Protein AF-A0A8H3DEC7-F1 (afdb_monomer_lite)

Secondary structure (DSSP, 8-state):
-PPP-TT--HHHHHHHHHHHHHHHHSSSTTHHHHHHHHHHHHHHHHHHHH---SPPPPP--TTSSSTT-GGG---TTT--------GGGTSB--SSS---EE-SSSSEE-B----SS--TT-TTS-SGGGSSHHHHHHHHT--SHHHHHHHHSSSSSHHHHHHHHH-TTTTTPPPTT-TTSSSS-STT-TTS---

pLDDT: mean 91.12, std 8.13, range [53.09, 98.12]

InterPro domains:
  IPR002227 Tyrosinase copper-binding domain [PF00264] (10-172)
  IPR008922 Di-copper centre-containing domain superfamily [G3DSA:1.10.1280.10] (2-182)
  IPR008922 Di-copper centre-containing domain superfamily [SSF48056] (9-174)
  IPR050316 Tyrosinase and Hemocyanin [PTHR11474] (8-173)

Radius of gyration: 16.86 Å; chains: 1; bounding box: 40×38×45 Å

Sequence (195 aa):
IAPLNESSTYYDDLVYTHMNLNPLIHWTGLFLPWHRTYLHEWTNIIRKECGYTGVVPSWEKDSSDFLGSSIWDTDPEYGLGGFSEDASDDYTVHTGALDIDVAYPVPHKLRRRYTPFPFRGNPNRSAVSTFTPAEVQVLLNKTDYVSFQGYFEARVSMHSAIHLMMGGDMGTICPAGTSGTANCPAELSATFSAN

Structure (mmCIF, N/CA/C/O backbone):
data_AF-A0A8H3DEC7-F1
#
_entry.id   AF-A0A8H3DEC7-F1
#
loop_
_atom_site.group_PDB
_atom_site.id
_atom_site.type_symbol
_atom_site.label_atom_id
_atom_site.label_alt_id
_atom_site.label_comp_id
_atom_site.label_asym_id
_atom_site.label_entity_id
_atom_site.label_seq_id
_atom_site.pdbx_PDB_ins_code
_atom_site.Cartn_x
_atom_site.Cartn_y
_atom_site.Cartn_z
_atom_site.occupancy
_atom_site.B_iso_or_equiv
_atom_site.auth_seq_id
_atom_site.auth_comp_id
_atom_site.auth_asym_id
_atom_site.auth_atom_id
_atom_site.pdbx_PDB_model_num
ATOM 1 N N . ILE A 1 1 ? 10.789 0.248 16.119 1.00 70.81 1 ILE A N 1
ATOM 2 C CA . ILE A 1 1 ? 9.397 -0.127 15.786 1.00 70.81 1 ILE A CA 1
ATOM 3 C C . ILE A 1 1 ? 8.526 0.150 17.005 1.00 70.81 1 ILE A C 1
ATOM 5 O O . ILE A 1 1 ? 9.054 0.072 18.112 1.00 70.81 1 ILE A O 1
ATOM 9 N N . ALA A 1 2 ? 7.259 0.529 16.813 1.00 75.75 2 ALA A N 1
ATOM 10 C CA . ALA A 1 2 ? 6.302 0.674 17.912 1.00 75.75 2 ALA A CA 1
ATOM 11 C C . ALA A 1 2 ? 6.229 -0.630 18.748 1.00 75.75 2 ALA A C 1
ATOM 13 O O . ALA A 1 2 ? 6.500 -1.704 18.207 1.00 75.75 2 ALA A O 1
ATOM 14 N N . PRO A 1 3 ? 5.934 -0.575 20.058 1.00 80.50 3 PRO A N 1
ATOM 15 C CA . PRO A 1 3 ? 5.786 -1.777 20.880 1.00 80.50 3 PRO A CA 1
ATOM 16 C C . PRO A 1 3 ? 4.543 -2.587 20.486 1.00 80.50 3 PRO A C 1
ATOM 18 O O . PRO A 1 3 ? 3.610 -2.046 19.895 1.00 80.50 3 PRO A O 1
ATOM 21 N N . LEU A 1 4 ? 4.516 -3.880 20.829 1.00 81.38 4 LEU A N 1
ATOM 22 C CA . LEU A 1 4 ? 3.325 -4.713 20.643 1.00 81.38 4 LEU A CA 1
ATOM 23 C C . LEU A 1 4 ? 2.120 -4.087 21.378 1.00 81.38 4 LEU A C 1
ATOM 25 O O . LEU A 1 4 ? 2.277 -3.617 22.506 1.00 81.38 4 LEU A O 1
ATOM 29 N N . ASN A 1 5 ? 0.946 -4.062 20.749 1.00 80.94 5 ASN A N 1
ATOM 30 C CA . ASN A 1 5 ? -0.280 -3.505 21.314 1.00 80.94 5 ASN A CA 1
ATOM 31 C C . ASN A 1 5 ? -1.242 -4.654 21.635 1.00 80.94 5 ASN A C 1
ATOM 33 O O . ASN A 1 5 ? -1.704 -5.328 20.730 1.00 80.94 5 ASN A O 1
ATOM 37 N N . GLU A 1 6 ? -1.556 -4.880 22.911 1.00 80.44 6 GLU A N 1
ATOM 38 C CA . GLU A 1 6 ? -2.406 -6.008 23.336 1.00 80.44 6 GLU A CA 1
ATOM 39 C C . GLU A 1 6 ? -3.865 -5.902 22.862 1.00 80.44 6 GLU A C 1
ATOM 41 O O . GLU A 1 6 ? -4.590 -6.894 22.874 1.00 80.44 6 GLU A O 1
ATOM 46 N N . SER A 1 7 ? -4.291 -4.716 22.423 1.00 83.62 7 SER A N 1
ATOM 47 C CA . SER A 1 7 ? -5.614 -4.482 21.839 1.00 83.62 7 SER A CA 1
ATOM 48 C C . SER A 1 7 ? -5.625 -4.609 20.309 1.00 83.62 7 SER A C 1
ATOM 50 O O . SER A 1 7 ? -6.612 -4.223 19.684 1.00 83.62 7 SER A O 1
ATOM 52 N N . SER A 1 8 ? -4.530 -5.069 19.692 1.00 89.25 8 SER A N 1
ATOM 53 C CA . SER A 1 8 ? -4.411 -5.194 18.239 1.00 89.25 8 SER A CA 1
ATOM 54 C C . SER A 1 8 ? -5.211 -6.374 17.684 1.00 89.25 8 SER A C 1
ATOM 56 O O . SER A 1 8 ? -5.550 -7.329 18.384 1.00 89.25 8 SER A O 1
ATOM 58 N N . THR A 1 9 ? -5.527 -6.304 16.396 1.00 89.75 9 THR A N 1
ATOM 59 C CA . THR A 1 9 ? -6.235 -7.359 15.664 1.00 89.75 9 THR A CA 1
ATOM 60 C C . THR A 1 9 ? -5.259 -8.299 14.947 1.00 89.75 9 THR A C 1
ATOM 62 O O . THR A 1 9 ? -4.082 -7.984 14.776 1.00 89.75 9 THR A O 1
ATOM 65 N N . TYR A 1 10 ? -5.750 -9.427 14.418 1.00 87.75 10 TYR A N 1
ATOM 66 C CA . TYR A 1 10 ? -4.949 -10.274 13.518 1.00 87.75 10 TYR A CA 1
ATOM 67 C C . TYR A 1 10 ? -4.455 -9.529 12.268 1.00 87.75 10 TYR A C 1
ATOM 69 O O . TYR A 1 10 ? -3.414 -9.876 11.712 1.00 87.75 10 TYR A O 1
ATOM 77 N N . TYR A 1 11 ? -5.190 -8.511 11.811 1.00 89.06 11 TYR A N 1
ATOM 78 C CA . TYR A 1 11 ? -4.734 -7.657 10.717 1.00 89.06 11 TYR A CA 1
ATOM 79 C C . TYR A 1 11 ? -3.501 -6.846 11.136 1.00 89.06 11 TYR A C 1
ATOM 81 O O . TYR A 1 11 ? -2.519 -6.776 10.398 1.00 89.06 11 TYR A O 1
ATOM 89 N N . ASP A 1 12 ? -3.511 -6.304 12.352 1.00 91.38 12 ASP A N 1
ATOM 90 C CA . ASP A 1 12 ? -2.394 -5.533 12.891 1.00 91.38 12 ASP A CA 1
ATOM 91 C C . ASP A 1 12 ? -1.137 -6.381 13.125 1.00 91.38 12 ASP A C 1
ATOM 93 O O . ASP A 1 12 ? -0.035 -5.869 12.953 1.00 91.38 12 ASP A O 1
ATOM 97 N N . ASP A 1 13 ? -1.265 -7.673 13.447 1.00 91.19 13 ASP A N 1
ATOM 98 C CA . ASP A 1 13 ? -0.114 -8.588 13.552 1.00 91.19 13 ASP A CA 1
ATOM 99 C C . ASP A 1 13 ? 0.633 -8.723 12.216 1.00 91.19 13 ASP A C 1
ATOM 101 O O . ASP A 1 13 ? 1.870 -8.780 12.163 1.00 91.19 13 ASP A O 1
ATOM 105 N N . LEU A 1 14 ? -0.116 -8.749 11.110 1.00 91.31 14 LEU A N 1
ATOM 106 C CA . LEU A 1 14 ? 0.448 -8.797 9.765 1.00 91.31 14 LEU A CA 1
ATOM 107 C C . LEU A 1 14 ? 1.146 -7.476 9.424 1.00 91.31 14 LEU A C 1
ATOM 109 O O . LEU A 1 14 ? 2.301 -7.492 8.986 1.00 91.31 14 LEU A O 1
ATOM 113 N N . VAL A 1 15 ? 0.500 -6.342 9.721 1.00 90.69 15 VAL A N 1
ATOM 114 C CA . VAL A 1 15 ? 1.097 -5.003 9.581 1.00 90.69 15 VAL A CA 1
ATOM 115 C C . VAL A 1 15 ? 2.389 -4.905 10.392 1.00 90.69 15 VAL A C 1
ATOM 117 O O . VAL A 1 15 ? 3.431 -4.538 9.852 1.00 90.69 15 VAL A O 1
ATOM 120 N N . TYR A 1 16 ? 2.366 -5.309 11.662 1.00 89.94 16 TYR A N 1
ATOM 121 C CA . TYR A 1 16 ? 3.530 -5.301 12.544 1.00 89.94 16 TYR A CA 1
ATOM 122 C C . TYR A 1 16 ? 4.678 -6.144 11.993 1.00 89.94 16 TYR A C 1
ATOM 124 O O . TYR A 1 16 ? 5.834 -5.715 11.985 1.00 89.94 16 TYR A O 1
ATOM 132 N N . THR A 1 17 ? 4.367 -7.343 11.500 1.00 91.69 17 THR A N 1
ATOM 133 C CA . THR A 1 17 ? 5.364 -8.241 10.913 1.00 91.69 17 THR A CA 1
ATOM 134 C C . THR A 1 17 ? 6.026 -7.602 9.694 1.00 91.69 17 THR A C 1
ATOM 136 O O . THR A 1 17 ? 7.255 -7.609 9.588 1.00 91.69 17 THR A O 1
ATOM 139 N N . HIS A 1 18 ? 5.230 -6.997 8.809 1.00 92.62 18 HIS A N 1
ATOM 140 C CA . HIS A 1 18 ? 5.722 -6.274 7.640 1.00 92.62 18 HIS A CA 1
ATOM 141 C C . HIS A 1 18 ? 6.613 -5.085 8.032 1.00 92.62 18 HIS A C 1
ATOM 143 O O . HIS A 1 18 ? 7.717 -4.936 7.510 1.00 92.62 18 HIS A O 1
ATOM 149 N N . MET A 1 19 ? 6.183 -4.280 9.009 1.00 88.38 19 MET A N 1
ATOM 150 C CA . MET A 1 19 ? 6.962 -3.166 9.561 1.00 88.38 19 MET A CA 1
ATOM 151 C C . MET A 1 19 ? 8.309 -3.616 10.126 1.00 88.38 19 MET A C 1
ATOM 153 O O . MET A 1 19 ? 9.344 -3.012 9.850 1.00 88.38 19 MET A O 1
ATOM 157 N N . ASN A 1 20 ? 8.303 -4.672 10.943 1.00 88.50 20 ASN A N 1
ATOM 158 C CA . ASN A 1 20 ? 9.490 -5.140 11.652 1.00 88.50 20 ASN A CA 1
ATOM 159 C C . ASN A 1 20 ? 10.532 -5.723 10.697 1.00 88.50 20 ASN A C 1
ATOM 161 O O . ASN A 1 20 ? 11.735 -5.554 10.894 1.00 88.50 20 ASN A O 1
ATOM 165 N N . LEU A 1 21 ? 10.062 -6.416 9.661 1.00 92.00 21 LEU A N 1
ATOM 166 C CA . LEU A 1 21 ? 10.913 -7.085 8.689 1.00 92.00 21 LEU A CA 1
ATOM 167 C C . LEU A 1 21 ? 11.238 -6.216 7.475 1.00 92.00 21 LEU A C 1
ATOM 169 O O . LEU A 1 21 ? 12.025 -6.664 6.647 1.00 92.00 21 LEU A O 1
ATOM 173 N N . ASN A 1 22 ? 10.707 -4.991 7.378 1.00 90.12 22 ASN A N 1
ATOM 174 C CA . ASN A 1 22 ? 10.888 -4.098 6.231 1.00 90.12 22 ASN A CA 1
ATOM 175 C C . ASN A 1 22 ? 12.349 -4.045 5.700 1.00 90.12 22 ASN A C 1
ATOM 177 O O . ASN A 1 22 ? 12.521 -4.321 4.512 1.00 90.12 22 ASN A O 1
ATOM 181 N N . PRO A 1 23 ? 13.405 -3.875 6.534 1.00 90.00 23 PRO A N 1
ATOM 182 C CA . PRO A 1 23 ? 14.800 -3.844 6.062 1.00 90.00 23 PRO A CA 1
ATOM 183 C C . PRO A 1 23 ? 15.336 -5.172 5.502 1.00 90.00 23 PRO A C 1
ATOM 185 O O . PRO A 1 23 ? 16.405 -5.208 4.898 1.00 90.00 23 PRO A O 1
ATOM 188 N N . LEU A 1 24 ? 14.650 -6.283 5.774 1.00 93.94 24 LEU A N 1
ATOM 189 C CA . LEU A 1 24 ? 15.012 -7.625 5.319 1.00 93.94 24 LEU A CA 1
ATOM 190 C C . LEU A 1 24 ? 14.211 -8.051 4.087 1.00 93.94 24 LEU A C 1
ATOM 192 O O . LEU A 1 24 ? 14.663 -8.922 3.343 1.00 93.94 24 LEU A O 1
ATOM 196 N N . ILE A 1 25 ? 13.033 -7.463 3.883 1.00 94.56 25 ILE A N 1
ATOM 197 C CA . ILE A 1 25 ? 12.069 -7.874 2.855 1.00 94.56 25 ILE A CA 1
ATOM 198 C C . ILE A 1 25 ? 11.980 -6.874 1.702 1.00 94.56 25 ILE A C 1
ATOM 200 O O . ILE A 1 25 ? 11.447 -7.258 0.672 1.00 94.56 25 ILE A O 1
ATOM 204 N N . HIS A 1 26 ? 12.515 -5.654 1.839 1.00 93.94 26 HIS A N 1
ATOM 205 C CA . HIS A 1 26 ? 12.609 -4.684 0.744 1.00 93.94 26 HIS A CA 1
ATOM 206 C C . HIS A 1 26 ? 14.047 -4.458 0.287 1.00 93.94 26 HIS A C 1
ATOM 208 O O . HIS A 1 26 ? 14.983 -4.475 1.086 1.00 93.94 26 HIS A O 1
ATOM 214 N N . TRP A 1 27 ? 14.230 -4.270 -1.020 1.00 92.44 27 TRP A N 1
ATOM 215 C CA . TRP A 1 27 ? 15.525 -4.165 -1.701 1.00 92.44 27 TRP A CA 1
ATOM 216 C C . TRP A 1 27 ? 16.468 -5.343 -1.446 1.00 92.44 27 TRP A C 1
ATOM 218 O O . TRP A 1 27 ? 17.691 -5.227 -1.554 1.00 92.44 27 TRP A O 1
ATOM 228 N N . THR A 1 28 ? 15.905 -6.509 -1.145 1.00 94.75 28 THR A N 1
ATOM 229 C CA . THR A 1 28 ? 16.654 -7.748 -0.949 1.00 94.75 28 THR A CA 1
ATOM 230 C C . THR A 1 28 ? 16.152 -8.827 -1.898 1.00 94.75 28 THR A C 1
ATOM 232 O O . THR A 1 28 ? 15.066 -8.741 -2.471 1.00 94.75 28 THR A O 1
ATOM 235 N N . GLY A 1 29 ? 16.913 -9.919 -2.006 1.00 95.94 29 GLY A N 1
ATOM 236 C CA . GLY A 1 29 ? 16.465 -11.097 -2.744 1.00 95.94 29 GLY A CA 1
ATOM 237 C C . GLY A 1 29 ? 15.186 -11.739 -2.184 1.00 95.94 29 GLY A C 1
ATOM 238 O O . GLY A 1 29 ? 14.609 -12.587 -2.860 1.00 95.94 29 GLY A O 1
ATOM 239 N N . LEU A 1 30 ? 14.727 -11.342 -0.989 1.00 96.44 30 LEU A N 1
ATOM 240 C CA . LEU A 1 30 ? 13.514 -11.861 -0.360 1.00 96.44 30 LEU A CA 1
ATOM 241 C C . LEU A 1 30 ? 12.238 -11.133 -0.782 1.00 96.44 30 LEU A C 1
ATOM 243 O O . LEU A 1 30 ? 11.171 -11.675 -0.525 1.00 96.44 30 LEU A O 1
ATOM 247 N N . PHE A 1 31 ? 12.316 -9.982 -1.453 1.00 96.19 31 PHE A N 1
ATOM 248 C CA . PHE A 1 31 ? 11.147 -9.158 -1.767 1.00 96.19 31 PHE A CA 1
ATOM 249 C C . PHE A 1 31 ? 9.980 -9.939 -2.382 1.00 96.19 31 PHE A C 1
ATOM 251 O O . PHE A 1 31 ? 8.927 -10.091 -1.762 1.00 96.19 31 PHE A O 1
ATOM 258 N N . LEU A 1 32 ? 10.171 -10.517 -3.566 1.00 96.69 32 LEU A N 1
ATOM 259 C CA . LEU A 1 32 ? 9.119 -11.273 -4.246 1.00 96.69 32 LEU A CA 1
ATOM 260 C C . LEU A 1 32 ? 8.654 -12.531 -3.483 1.00 96.69 32 LEU A C 1
ATOM 262 O O . LEU A 1 32 ? 7.441 -12.709 -3.329 1.00 96.69 32 LEU A O 1
ATOM 266 N N . PRO A 1 33 ? 9.544 -13.431 -3.011 1.00 97.38 33 PRO A N 1
ATOM 267 C CA . PRO A 1 33 ? 9.098 -14.639 -2.320 1.00 97.38 33 PRO A CA 1
ATOM 268 C C . PRO A 1 33 ? 8.464 -14.353 -0.954 1.00 97.38 33 PRO A C 1
ATOM 270 O O . PRO A 1 33 ? 7.488 -15.014 -0.605 1.00 97.38 33 PRO A O 1
ATOM 273 N N . TRP A 1 34 ? 8.958 -13.369 -0.197 1.00 97.31 34 TRP A N 1
ATOM 274 C CA . TRP A 1 34 ? 8.392 -13.018 1.104 1.00 97.31 34 TRP A CA 1
ATOM 275 C C . TRP A 1 34 ? 6.978 -12.453 0.950 1.00 97.31 34 TRP A C 1
ATOM 277 O O . TRP A 1 34 ? 6.069 -12.949 1.609 1.00 97.31 34 TRP A O 1
ATOM 287 N N . HIS A 1 35 ? 6.750 -11.519 0.016 1.00 96.06 35 HIS A N 1
ATOM 288 C CA . HIS A 1 35 ? 5.413 -10.955 -0.219 1.00 96.06 35 HIS A CA 1
ATOM 289 C C . HIS A 1 35 ? 4.419 -12.003 -0.739 1.00 96.06 35 HIS A C 1
ATOM 291 O O . HIS A 1 35 ? 3.242 -11.979 -0.377 1.00 96.06 35 HIS A O 1
ATOM 297 N N . ARG A 1 36 ? 4.883 -12.979 -1.535 1.00 96.25 36 ARG A N 1
ATOM 298 C CA . ARG A 1 36 ? 4.054 -14.125 -1.942 1.00 96.25 36 ARG A CA 1
ATOM 299 C C . ARG A 1 36 ? 3.613 -14.960 -0.739 1.00 96.25 36 ARG A C 1
ATOM 301 O O . ARG A 1 36 ? 2.438 -15.311 -0.656 1.00 96.25 36 ARG A O 1
ATOM 308 N N . THR A 1 37 ? 4.530 -15.277 0.173 1.00 96.56 37 THR A N 1
ATOM 309 C CA . THR A 1 37 ? 4.204 -16.014 1.402 1.00 96.56 37 THR A CA 1
ATOM 310 C C . THR A 1 37 ? 3.304 -15.188 2.317 1.00 96.56 37 THR A C 1
ATOM 312 O O . THR A 1 37 ? 2.333 -15.716 2.837 1.00 96.56 37 THR A O 1
ATOM 315 N N . TYR A 1 38 ? 3.554 -13.887 2.452 1.00 95.31 38 TYR A N 1
ATOM 316 C CA . TYR A 1 38 ? 2.733 -12.979 3.251 1.00 95.31 38 TYR A CA 1
ATOM 317 C C . TYR A 1 38 ? 1.265 -12.973 2.797 1.00 95.31 38 TYR A C 1
ATOM 319 O O . TYR A 1 38 ? 0.365 -13.180 3.608 1.00 95.31 38 TYR A O 1
ATOM 327 N N . LEU A 1 39 ? 1.013 -12.842 1.488 1.00 94.12 39 LEU A N 1
ATOM 328 C CA . LEU A 1 39 ? -0.342 -12.938 0.933 1.00 94.12 39 LEU A CA 1
ATOM 329 C C . LEU A 1 39 ? -0.943 -14.340 1.098 1.00 94.12 39 LEU A C 1
ATOM 331 O O . LEU A 1 39 ? -2.143 -14.468 1.353 1.00 94.12 39 LEU A O 1
ATOM 335 N N . HIS A 1 40 ? -0.132 -15.394 0.970 1.00 94.62 40 HIS A N 1
ATOM 336 C CA . HIS A 1 40 ? -0.585 -16.765 1.200 1.00 94.62 40 HIS A CA 1
ATOM 337 C C . HIS A 1 40 ? -1.063 -16.968 2.644 1.00 94.62 40 HIS A C 1
ATOM 339 O O . HIS A 1 40 ? -2.161 -17.481 2.852 1.00 94.62 40 HIS A O 1
ATOM 345 N N . GLU A 1 41 ? -0.293 -16.503 3.629 1.00 94.56 41 GLU A N 1
ATOM 346 C CA . GLU A 1 41 ? -0.661 -16.617 5.040 1.00 94.56 41 GLU A CA 1
ATOM 347 C C . GLU A 1 41 ? -1.851 -15.730 5.401 1.00 94.56 41 GLU A C 1
ATOM 349 O O . GLU A 1 41 ? -2.769 -16.208 6.063 1.00 94.56 41 GLU A O 1
ATOM 354 N N . TRP A 1 42 ? -1.923 -14.495 4.890 1.00 93.94 42 TRP A N 1
ATOM 355 C CA . TRP A 1 42 ? -3.127 -13.667 5.035 1.00 93.94 42 TRP A CA 1
ATOM 356 C C . TRP A 1 42 ? -4.372 -14.394 4.507 1.00 93.94 42 TRP A C 1
ATOM 358 O O . TRP A 1 42 ? -5.396 -14.452 5.187 1.00 93.94 42 TRP A O 1
ATOM 368 N N . THR A 1 43 ? -4.264 -15.041 3.339 1.00 94.12 43 THR A N 1
ATOM 369 C CA . THR A 1 43 ? -5.354 -15.845 2.765 1.00 94.12 43 THR A CA 1
ATOM 370 C C . THR A 1 43 ? -5.747 -17.006 3.678 1.00 94.12 43 THR A C 1
ATOM 372 O O . THR A 1 43 ? -6.931 -17.282 3.866 1.00 94.12 43 THR A O 1
ATOM 375 N N . ASN A 1 44 ? -4.765 -17.716 4.237 1.00 93.88 44 ASN A N 1
ATOM 376 C CA . ASN A 1 44 ? -5.012 -18.831 5.148 1.00 93.88 44 ASN A CA 1
ATOM 377 C C . ASN A 1 44 ? -5.695 -18.359 6.438 1.00 93.88 44 ASN A C 1
ATOM 379 O O . ASN A 1 44 ? -6.619 -19.024 6.906 1.00 93.88 44 ASN A O 1
ATOM 383 N N . ILE A 1 45 ? -5.300 -17.198 6.970 1.00 93.44 45 ILE A N 1
ATOM 384 C CA . ILE A 1 45 ? -5.907 -16.582 8.156 1.00 93.44 45 ILE A CA 1
ATOM 385 C C . ILE A 1 45 ? -7.377 -16.258 7.892 1.00 93.44 45 ILE A C 1
ATOM 387 O O . ILE A 1 45 ? -8.234 -16.753 8.615 1.00 93.44 45 ILE A O 1
ATOM 391 N N . ILE A 1 46 ? -7.711 -15.520 6.828 1.00 93.44 46 ILE A N 1
ATOM 392 C CA . ILE A 1 46 ? -9.117 -15.156 6.557 1.00 93.44 46 ILE A CA 1
ATOM 393 C C . ILE A 1 46 ? -9.988 -16.379 6.219 1.00 93.44 46 ILE A C 1
ATOM 395 O O . ILE A 1 46 ? -11.185 -16.394 6.505 1.00 93.44 46 ILE A O 1
ATOM 399 N N . ARG A 1 47 ? -9.402 -17.443 5.655 1.00 95.19 47 ARG A N 1
ATOM 400 C CA . ARG A 1 47 ? -10.089 -18.730 5.453 1.00 95.19 47 ARG A CA 1
ATOM 401 C C . ARG A 1 47 ? -10.403 -19.411 6.779 1.00 95.19 47 ARG A C 1
ATOM 403 O O . ARG A 1 47 ? -11.522 -19.871 6.981 1.00 95.19 47 ARG A O 1
ATOM 410 N N . LYS A 1 48 ? -9.411 -19.488 7.665 1.00 94.94 48 LYS A N 1
ATOM 411 C CA . LYS A 1 48 ? -9.500 -20.218 8.931 1.00 94.94 48 LYS A CA 1
ATOM 412 C C . LYS A 1 48 ? -10.327 -19.474 9.979 1.00 94.94 48 LYS A C 1
ATOM 414 O O . LYS A 1 48 ? -11.181 -20.087 10.607 1.00 94.94 48 LYS A O 1
ATOM 419 N N . GLU A 1 49 ? -10.076 -18.183 10.152 1.00 93.62 49 GLU A N 1
ATOM 420 C CA . GLU A 1 49 ? -10.648 -17.368 11.230 1.00 93.62 49 GLU A CA 1
ATOM 421 C C . GLU A 1 49 ? -11.971 -16.699 10.819 1.00 93.62 49 GLU A C 1
ATOM 423 O O . GLU A 1 49 ? -12.818 -16.440 11.668 1.00 93.62 49 GLU A O 1
ATOM 428 N N . CYS A 1 50 ? -12.185 -16.450 9.519 1.00 92.81 50 CYS A N 1
ATOM 429 C CA . CYS A 1 50 ? -13.374 -15.741 9.021 1.00 92.81 50 CYS A CA 1
ATOM 430 C C . CYS A 1 50 ? -14.238 -16.572 8.057 1.00 92.81 50 CYS A C 1
ATOM 432 O O . CYS A 1 50 ? -15.250 -16.080 7.564 1.00 92.81 50 CYS A O 1
ATOM 434 N N . GLY A 1 51 ? -13.860 -17.821 7.762 1.00 95.50 51 GLY A N 1
ATOM 435 C CA . GLY A 1 51 ? -14.630 -18.700 6.877 1.00 95.50 51 GLY A CA 1
ATOM 436 C C . GLY A 1 51 ? -14.644 -18.262 5.408 1.00 95.50 51 GLY A C 1
ATOM 437 O O . GLY A 1 51 ? -15.527 -18.678 4.656 1.00 95.50 51 GLY A O 1
ATOM 438 N N . TYR A 1 52 ? -13.692 -17.426 4.979 1.00 94.44 52 TYR A N 1
ATOM 439 C CA . TYR A 1 52 ? -13.588 -17.010 3.582 1.00 94.44 52 TYR A CA 1
ATOM 440 C C . TYR A 1 52 ? -13.376 -18.234 2.682 1.00 94.44 52 TYR A C 1
ATOM 442 O O . TYR A 1 52 ? -12.501 -19.051 2.936 1.00 94.44 52 TYR A O 1
ATOM 450 N N . THR A 1 53 ? -14.158 -18.381 1.614 1.00 95.38 53 THR A N 1
ATOM 451 C CA . THR A 1 53 ? -14.037 -19.514 0.668 1.00 95.38 53 THR A CA 1
ATOM 452 C C . THR A 1 53 ? -13.635 -19.078 -0.738 1.00 95.38 53 THR A C 1
ATOM 454 O O . THR A 1 53 ? -13.441 -19.914 -1.619 1.00 95.38 53 THR A O 1
ATOM 457 N N . GLY A 1 54 ? -13.480 -17.770 -0.947 1.00 91.12 54 GLY A N 1
ATOM 458 C CA . GLY A 1 54 ? -13.168 -17.190 -2.243 1.00 91.12 54 GLY A CA 1
ATOM 459 C C . GLY A 1 54 ? -11.696 -17.290 -2.652 1.00 91.12 54 GLY A C 1
ATOM 460 O O . GLY A 1 54 ? -10.832 -17.882 -1.984 1.00 91.12 54 GLY A O 1
ATOM 461 N N . VAL A 1 55 ? -11.428 -16.669 -3.798 1.00 88.56 55 VAL A N 1
ATOM 462 C CA . VAL A 1 55 ? -10.090 -16.437 -4.342 1.00 88.56 55 VAL A CA 1
ATOM 463 C C . VAL A 1 55 ? -9.708 -14.997 -4.042 1.00 88.56 55 VAL A C 1
ATOM 465 O O . VAL A 1 55 ? -10.493 -14.092 -4.315 1.00 88.56 55 VAL A O 1
ATOM 468 N N . VAL A 1 56 ? -8.499 -14.790 -3.518 1.00 85.62 56 VAL A N 1
ATOM 469 C CA . VAL A 1 56 ? -7.979 -13.440 -3.287 1.00 85.62 56 VAL A CA 1
ATOM 470 C C . VAL A 1 56 ? -7.964 -12.670 -4.607 1.00 85.62 56 VAL A C 1
ATOM 472 O O . VAL A 1 56 ? -7.352 -13.151 -5.565 1.00 85.62 56 VAL A O 1
ATOM 475 N N . PRO A 1 57 ? -8.637 -11.510 -4.680 1.00 85.69 57 PRO A N 1
ATOM 476 C CA . PRO A 1 57 ? -8.687 -10.731 -5.905 1.00 85.69 57 PRO A CA 1
ATOM 477 C C . PRO A 1 57 ? -7.304 -10.163 -6.239 1.00 85.69 57 PRO A C 1
ATOM 479 O O . PRO A 1 57 ? -6.559 -9.747 -5.351 1.00 85.69 57 PRO A O 1
ATOM 482 N N . SER A 1 58 ? -6.969 -10.123 -7.529 1.00 84.12 58 SER A N 1
ATOM 483 C CA . SER A 1 58 ? -5.879 -9.290 -8.035 1.00 84.12 58 SER A CA 1
ATOM 484 C C . SER A 1 58 ? -6.441 -7.961 -8.530 1.00 84.12 58 SER A C 1
ATOM 486 O O . SER A 1 58 ? -7.532 -7.899 -9.096 1.00 84.12 58 SER A O 1
ATOM 488 N N . TRP A 1 59 ? -5.679 -6.892 -8.319 1.00 85.50 59 TRP A N 1
ATOM 489 C CA . TRP A 1 59 ? -5.953 -5.592 -8.911 1.00 85.50 59 TRP A CA 1
ATOM 490 C C . TRP A 1 59 ? -5.036 -5.389 -10.112 1.00 85.50 59 TRP A C 1
ATOM 492 O O . TRP A 1 59 ? -3.812 -5.434 -9.984 1.00 85.50 59 TRP A O 1
ATOM 502 N N . GLU A 1 60 ? -5.625 -5.192 -11.288 1.00 76.50 60 GLU A N 1
ATOM 503 C CA . GLU A 1 60 ? -4.883 -5.059 -12.535 1.00 76.50 60 GLU A CA 1
ATOM 504 C C . GLU A 1 60 ? -5.373 -3.865 -13.363 1.00 76.50 60 GLU A C 1
ATOM 506 O O . GLU A 1 60 ? -6.567 -3.692 -13.566 1.00 76.50 60 GLU A O 1
ATOM 511 N N . LYS A 1 61 ? -4.415 -3.142 -13.965 1.00 62.72 61 LYS A N 1
ATOM 512 C CA . LYS A 1 61 ? -4.584 -2.327 -15.188 1.00 62.72 61 LYS A CA 1
ATOM 513 C C . LYS A 1 61 ? -5.410 -1.033 -15.114 1.00 62.72 61 LYS A C 1
ATOM 515 O O . LYS A 1 61 ? -5.848 -0.558 -16.156 1.00 62.72 61 LYS A O 1
ATOM 520 N N . ASP A 1 62 ? -5.441 -0.346 -13.979 1.00 82.56 62 ASP A N 1
ATOM 521 C CA . ASP A 1 62 ? -6.088 0.978 -13.892 1.00 82.56 62 ASP A CA 1
ATOM 522 C C . ASP A 1 62 ? -5.133 2.163 -14.117 1.00 82.56 62 ASP A C 1
ATOM 524 O O . ASP A 1 62 ? -5.371 3.280 -13.674 1.00 82.56 62 ASP A O 1
ATOM 528 N N . SER A 1 63 ? -4.022 1.968 -14.838 1.00 89.50 63 SER A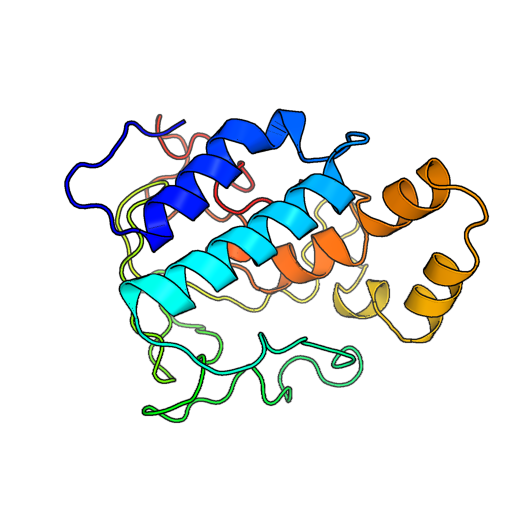 N 1
ATOM 529 C CA . SER A 1 63 ? -3.086 3.070 -15.115 1.00 89.50 63 SER A CA 1
ATOM 530 C C . SER A 1 63 ? -3.688 4.174 -15.996 1.00 89.50 63 SER A C 1
ATOM 532 O O . SER A 1 63 ? -3.195 5.298 -15.983 1.00 89.50 63 SER A O 1
ATOM 534 N N . SER A 1 64 ? -4.696 3.852 -16.817 1.00 92.56 64 SER A N 1
ATOM 535 C CA . SER A 1 64 ? -5.374 4.822 -17.693 1.00 92.56 64 SER A CA 1
ATOM 536 C C . SER A 1 64 ? -6.425 5.655 -16.966 1.00 92.56 64 SER A C 1
ATOM 538 O O . SER A 1 64 ? -6.650 6.797 -17.354 1.00 92.56 64 SER A O 1
ATOM 540 N N . ASP A 1 65 ? -7.054 5.084 -15.938 1.00 93.88 65 ASP A N 1
ATOM 541 C CA . ASP A 1 65 ? -8.038 5.750 -15.089 1.00 93.88 65 ASP A CA 1
ATOM 542 C C . ASP A 1 65 ? -7.984 5.159 -13.676 1.00 93.88 65 ASP A C 1
ATOM 544 O O . ASP A 1 65 ? -8.733 4.256 -13.312 1.00 93.88 65 ASP A O 1
ATOM 548 N N . PHE A 1 66 ? -7.030 5.652 -12.889 1.00 93.81 66 PHE A N 1
ATOM 549 C CA . PHE A 1 66 ? -6.765 5.117 -11.559 1.00 93.81 66 PHE A CA 1
ATOM 550 C C . PHE A 1 66 ? -7.911 5.392 -10.588 1.00 93.81 66 PHE A C 1
ATOM 552 O O . PHE A 1 66 ? -8.290 4.509 -9.826 1.00 93.81 66 PHE A O 1
ATOM 559 N N . LEU A 1 67 ? -8.453 6.615 -10.608 1.00 93.44 67 LEU A N 1
ATOM 560 C CA . LEU A 1 67 ? -9.526 7.029 -9.702 1.00 93.44 67 LEU A CA 1
ATOM 561 C C . LEU A 1 67 ? -10.882 6.437 -10.102 1.00 93.44 67 LEU A C 1
ATOM 563 O O . LEU A 1 67 ? -11.721 6.248 -9.229 1.00 93.44 67 LEU A O 1
ATOM 567 N N . GLY A 1 68 ? -11.086 6.114 -11.383 1.00 93.12 68 GLY A N 1
ATOM 568 C CA . GLY A 1 68 ? -12.273 5.406 -11.867 1.00 93.12 68 GLY A CA 1
ATOM 569 C C . GLY A 1 68 ? -12.250 3.888 -11.656 1.00 93.12 68 GLY A C 1
ATOM 570 O O . GLY A 1 68 ? -13.201 3.216 -12.054 1.00 93.12 68 GLY A O 1
ATOM 571 N N . SER A 1 69 ? -11.196 3.330 -11.048 1.00 93.31 69 SER A N 1
ATOM 572 C CA . SER A 1 69 ? -11.116 1.897 -10.747 1.00 93.31 69 SER A CA 1
ATOM 573 C C . SER A 1 69 ? -12.259 1.433 -9.844 1.00 93.31 69 SER A C 1
ATOM 575 O O . SER A 1 69 ? -12.569 2.066 -8.833 1.00 93.31 69 SER A O 1
ATOM 577 N N . SER A 1 70 ? -12.811 0.253 -10.138 1.00 92.25 70 SER A N 1
ATOM 578 C CA . SER A 1 70 ? -13.822 -0.391 -9.293 1.00 92.25 70 SER A CA 1
ATOM 579 C C . SER A 1 70 ? -13.296 -0.803 -7.916 1.00 92.25 70 SER A C 1
ATOM 581 O O . SER A 1 70 ? -14.088 -1.148 -7.049 1.00 92.25 70 SER A O 1
ATOM 583 N N . ILE A 1 71 ? -11.977 -0.792 -7.685 1.00 92.06 71 ILE A N 1
ATOM 584 C CA . ILE A 1 71 ? -11.428 -1.056 -6.348 1.00 92.06 71 ILE A CA 1
ATOM 585 C C . ILE A 1 71 ? -11.813 0.044 -5.348 1.00 92.06 71 ILE A C 1
ATOM 587 O O . ILE A 1 71 ? -11.876 -0.220 -4.153 1.00 92.06 71 ILE A O 1
ATOM 591 N N . TRP A 1 72 ? -12.123 1.253 -5.828 1.00 93.62 72 TRP A N 1
ATOM 592 C CA . TRP A 1 72 ? -12.551 2.391 -5.008 1.00 93.62 72 TRP A CA 1
ATOM 593 C C . TRP A 1 72 ? -14.069 2.469 -4.837 1.00 93.62 72 TRP A C 1
ATOM 595 O O . TRP A 1 72 ? -14.597 3.544 -4.551 1.00 93.62 72 TRP A O 1
ATOM 605 N N . ASP A 1 73 ? -14.775 1.351 -5.036 1.00 94.94 73 ASP A N 1
ATOM 606 C CA . ASP A 1 73 ? -16.217 1.274 -4.826 1.00 94.94 73 ASP A CA 1
ATOM 607 C C . ASP A 1 73 ? -16.576 1.759 -3.411 1.00 94.94 73 ASP A C 1
ATOM 609 O O . ASP A 1 73 ? -15.977 1.352 -2.409 1.00 94.94 73 ASP A O 1
ATOM 613 N N . THR A 1 74 ? -17.530 2.685 -3.355 1.00 96.75 74 THR A N 1
ATOM 614 C CA . THR A 1 74 ? -17.985 3.358 -2.139 1.00 96.75 74 THR A CA 1
ATOM 615 C C . THR A 1 74 ? -19.204 2.686 -1.520 1.00 96.75 74 THR A C 1
ATOM 617 O O . THR A 1 74 ? -19.691 3.173 -0.496 1.00 96.75 74 THR A O 1
ATOM 620 N N . ASP A 1 75 ? -19.681 1.580 -2.101 1.00 97.31 75 ASP A N 1
ATOM 621 C CA . ASP A 1 75 ? -20.795 0.807 -1.565 1.00 97.31 75 ASP A CA 1
ATOM 622 C C . ASP A 1 75 ? -20.526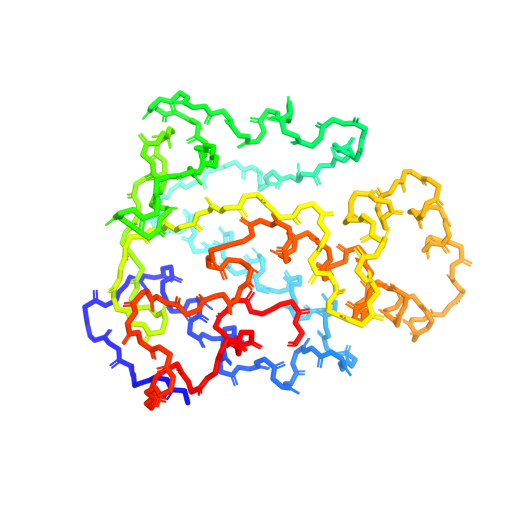 0.369 -0.107 1.00 97.31 75 ASP A C 1
ATOM 624 O O . ASP A 1 75 ? -19.494 -0.250 0.172 1.00 97.31 75 ASP A O 1
ATOM 628 N N . PRO A 1 76 ? -21.434 0.676 0.835 1.00 96.44 76 PRO A N 1
ATOM 629 C CA . PRO A 1 76 ? -21.215 0.451 2.263 1.00 96.44 76 PRO A CA 1
ATOM 630 C C . PRO A 1 76 ? -21.241 -1.025 2.693 1.00 96.44 76 PRO A C 1
ATOM 632 O O . PRO A 1 76 ? -20.921 -1.311 3.843 1.00 96.44 76 PRO A O 1
ATOM 635 N N . GLU A 1 77 ? -21.640 -1.960 1.827 1.00 94.75 77 GLU A N 1
ATOM 636 C CA . GLU A 1 77 ? -21.721 -3.392 2.140 1.00 94.75 77 GLU A CA 1
ATOM 637 C C . GLU A 1 77 ? -20.562 -4.199 1.531 1.00 94.75 77 GLU A C 1
ATOM 639 O O . GLU A 1 77 ? -20.082 -5.142 2.163 1.00 94.75 77 GLU A O 1
ATOM 644 N N . TYR A 1 78 ? -20.058 -3.821 0.351 1.00 91.75 78 TYR A N 1
ATOM 645 C CA . TYR A 1 78 ? -18.992 -4.579 -0.335 1.00 91.75 78 TYR A CA 1
ATOM 646 C C . TYR A 1 78 ? -17.843 -3.738 -0.914 1.00 91.75 78 TYR A C 1
ATOM 648 O O . TYR A 1 78 ? -16.827 -4.307 -1.322 1.00 91.75 78 TYR A O 1
ATOM 656 N N . GLY A 1 79 ? -17.956 -2.410 -0.937 1.00 94.25 79 GLY A N 1
ATOM 657 C CA . GLY A 1 79 ? -16.912 -1.526 -1.449 1.00 94.25 79 GLY A CA 1
ATOM 658 C C . GLY A 1 79 ? -15.693 -1.431 -0.525 1.00 94.25 79 GLY A C 1
ATOM 659 O O . GLY A 1 79 ? -15.814 -1.529 0.696 1.00 94.25 79 GLY A O 1
ATOM 660 N N . LEU A 1 80 ? -14.498 -1.202 -1.080 1.00 94.50 80 LEU A N 1
ATOM 661 C CA . LEU A 1 80 ? -13.278 -0.994 -0.276 1.00 94.50 80 LEU A CA 1
ATOM 662 C C . LEU A 1 80 ? -13.038 0.473 0.092 1.00 94.50 80 LEU A C 1
ATOM 664 O O . LEU A 1 80 ? -12.039 0.767 0.756 1.00 94.50 80 LEU A O 1
ATOM 668 N N . GLY A 1 81 ? -13.916 1.378 -0.340 1.00 96.12 81 GLY A N 1
ATOM 669 C CA . GLY A 1 81 ? -13.848 2.801 -0.043 1.00 96.12 81 GLY A CA 1
ATOM 670 C C . GLY A 1 81 ? -12.907 3.578 -0.955 1.00 96.12 81 GLY A C 1
ATOM 671 O O . GLY A 1 81 ? -11.906 3.060 -1.454 1.00 96.12 81 GLY A O 1
ATOM 672 N N . GLY A 1 82 ? -13.228 4.851 -1.158 1.00 95.38 82 GLY A N 1
ATOM 673 C CA . GLY A 1 82 ? -12.444 5.769 -1.976 1.00 95.38 82 GLY A CA 1
ATOM 674 C C . GLY A 1 82 ? -11.330 6.492 -1.214 1.00 95.38 82 GLY A C 1
ATOM 675 O O . GLY A 1 82 ? -10.818 6.032 -0.191 1.00 95.38 82 GLY A O 1
ATOM 676 N N . PHE A 1 83 ? -10.960 7.653 -1.749 1.00 96.44 83 PHE A N 1
ATOM 677 C CA . PHE A 1 83 ? -10.018 8.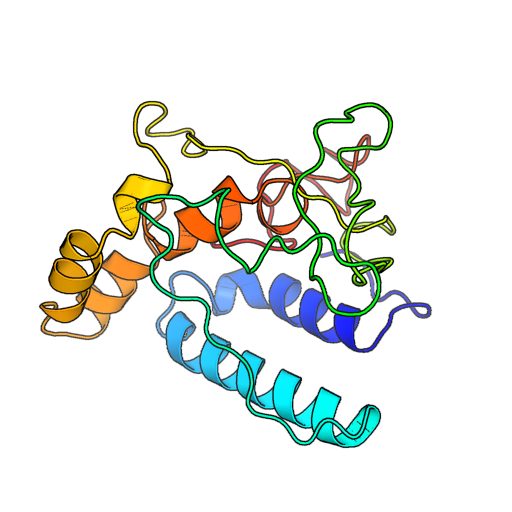600 -1.149 1.00 96.44 83 PHE A CA 1
ATOM 678 C C . PHE A 1 83 ? -10.756 9.680 -0.354 1.00 96.44 83 PHE A C 1
ATOM 680 O O . PHE A 1 83 ? -11.922 9.967 -0.631 1.00 96.44 83 PHE A O 1
ATOM 687 N N . SER A 1 84 ? -10.060 10.309 0.594 1.00 95.81 84 SER A N 1
ATOM 688 C CA . SER A 1 84 ? -10.549 11.465 1.346 1.00 95.81 84 SER A CA 1
ATOM 689 C C . SER A 1 84 ? -9.699 12.704 1.065 1.00 95.81 84 SER A C 1
ATOM 691 O O . SER A 1 84 ? -8.477 12.626 0.927 1.00 95.81 84 SER A O 1
ATOM 693 N N . GLU A 1 85 ? -10.360 13.860 1.007 1.00 95.38 85 GLU A N 1
ATOM 694 C CA . GLU A 1 85 ? -9.736 15.188 0.928 1.00 95.38 85 GLU A CA 1
ATOM 695 C C . GLU A 1 85 ? -9.922 15.985 2.233 1.00 95.38 85 GLU A C 1
ATOM 697 O O . GLU A 1 85 ? -9.517 17.147 2.317 1.00 95.38 85 GLU A O 1
ATOM 702 N N . ASP A 1 86 ? -10.534 15.380 3.259 1.00 96.69 86 ASP A N 1
ATOM 703 C CA . ASP A 1 86 ? -10.767 16.040 4.541 1.00 96.69 86 ASP A CA 1
ATOM 704 C C . ASP A 1 86 ? -9.491 16.033 5.393 1.00 96.69 86 ASP A C 1
ATOM 706 O O . ASP A 1 86 ? -9.147 15.074 6.072 1.00 96.69 86 ASP A O 1
ATOM 710 N N . ALA A 1 87 ? -8.749 17.136 5.363 1.00 95.44 87 ALA A N 1
ATOM 711 C CA . ALA A 1 87 ? -7.551 17.275 6.185 1.00 95.44 87 ALA A CA 1
ATOM 712 C C . ALA A 1 87 ? -7.858 17.421 7.689 1.00 95.44 87 ALA A C 1
ATOM 714 O O . ALA A 1 87 ? -6.938 17.322 8.502 1.00 95.44 87 ALA A O 1
ATOM 715 N N . SER A 1 88 ? -9.108 17.711 8.073 1.00 96.31 88 SER A N 1
ATOM 716 C CA . SER A 1 88 ? -9.481 17.938 9.474 1.00 96.31 88 SER A CA 1
ATOM 717 C C . SER A 1 88 ? -9.564 16.648 10.290 1.00 96.31 88 SER A C 1
ATOM 719 O O . SER A 1 88 ? -9.397 16.697 11.509 1.00 96.31 88 SER A O 1
ATOM 721 N N . ASP A 1 89 ? -9.729 15.508 9.619 1.00 96.25 89 ASP A N 1
ATOM 722 C CA . ASP A 1 89 ? -9.744 14.167 10.208 1.00 96.25 89 ASP A CA 1
ATOM 723 C C . ASP A 1 89 ? -8.577 13.284 9.740 1.00 96.25 89 ASP A C 1
ATOM 725 O O . ASP A 1 89 ? -8.633 12.058 9.838 1.00 96.25 89 ASP A O 1
ATOM 729 N N . ASP A 1 90 ? -7.514 13.919 9.242 1.00 95.88 90 ASP A N 1
ATOM 730 C CA . ASP A 1 90 ? -6.328 13.250 8.708 1.00 95.88 90 ASP A CA 1
ATOM 731 C C . ASP A 1 90 ? -6.619 12.335 7.501 1.00 95.88 90 ASP A C 1
ATOM 733 O O . ASP A 1 90 ? -5.989 11.293 7.329 1.00 95.88 90 ASP A O 1
ATOM 737 N N . TYR A 1 91 ? -7.534 12.744 6.616 1.00 96.88 91 TYR A N 1
ATOM 738 C CA . TYR A 1 91 ? -7.888 12.029 5.383 1.00 96.88 91 TYR A CA 1
ATOM 739 C C . TYR A 1 91 ? -8.432 10.620 5.652 1.00 96.88 91 TYR A C 1
ATOM 741 O O . TYR A 1 91 ? -8.123 9.663 4.925 1.00 96.88 91 TYR A O 1
ATOM 749 N N . THR A 1 92 ? -9.239 10.494 6.704 1.00 97.06 92 THR A N 1
ATOM 750 C CA . THR A 1 92 ? -9.882 9.234 7.083 1.00 97.06 92 THR A CA 1
ATOM 751 C C . THR A 1 92 ? -10.831 8.765 5.976 1.00 97.06 92 THR A C 1
ATOM 753 O O . THR A 1 92 ? -11.534 9.562 5.350 1.00 97.06 92 THR A O 1
ATOM 756 N N . VAL A 1 93 ? -10.848 7.458 5.704 1.00 97.00 93 VAL A N 1
ATOM 757 C CA . VAL A 1 93 ? -11.780 6.846 4.748 1.00 97.00 93 VAL A CA 1
ATOM 758 C C . VAL A 1 93 ? -13.164 6.706 5.394 1.00 97.00 93 VAL A C 1
ATOM 760 O O . VAL A 1 93 ? -13.307 6.026 6.402 1.00 97.00 93 VAL A O 1
ATOM 763 N N . HIS A 1 94 ? -14.188 7.311 4.778 1.00 95.88 94 HIS A N 1
ATOM 764 C CA . HIS A 1 94 ? -15.591 7.288 5.253 1.00 95.88 94 HIS A CA 1
ATOM 765 C C . HIS A 1 94 ? -16.573 6.614 4.291 1.00 95.88 94 HIS A C 1
ATOM 767 O O . HIS A 1 94 ? -17.787 6.765 4.410 1.00 95.88 94 HIS A O 1
ATOM 773 N N . THR A 1 95 ? -16.058 5.943 3.268 1.00 96.69 95 THR A N 1
ATOM 774 C CA . THR A 1 95 ? -16.868 5.315 2.217 1.00 96.69 95 THR A CA 1
ATOM 775 C C . THR A 1 95 ? -16.487 3.852 2.080 1.00 96.69 95 THR A C 1
ATOM 777 O O . THR A 1 95 ? -15.378 3.477 2.456 1.00 96.69 95 THR A O 1
ATOM 780 N N . GLY A 1 96 ? -17.369 3.042 1.497 1.00 96.88 96 GLY A N 1
ATOM 781 C CA . GLY A 1 96 ? -17.163 1.601 1.422 1.00 96.88 96 GLY A CA 1
ATOM 782 C C . GLY A 1 96 ? -17.536 0.874 2.717 1.00 96.88 96 GLY A C 1
ATOM 783 O O . GLY A 1 96 ? -17.888 1.487 3.723 1.00 96.88 96 GLY A O 1
ATOM 784 N N . ALA A 1 97 ? -17.427 -0.449 2.682 1.00 95.62 97 ALA A N 1
ATOM 785 C CA . ALA A 1 97 ? -17.607 -1.344 3.822 1.00 95.62 97 ALA A CA 1
ATOM 786 C C . ALA A 1 97 ? -16.356 -1.453 4.710 1.00 95.62 97 ALA A C 1
ATOM 788 O O . ALA A 1 97 ? -16.411 -1.995 5.816 1.00 95.62 97 ALA A O 1
ATOM 789 N N . LEU A 1 98 ? -15.208 -0.979 4.217 1.00 92.06 98 LEU A N 1
ATOM 790 C CA . LEU A 1 98 ? -13.941 -1.036 4.937 1.00 92.06 98 LEU A CA 1
ATOM 791 C C . LEU A 1 98 ? -13.845 0.091 5.978 1.00 92.06 98 LEU A C 1
ATOM 793 O O . LEU A 1 98 ? -13.206 1.113 5.741 1.00 92.06 98 LEU A O 1
ATOM 797 N N . ASP A 1 99 ? -14.442 -0.134 7.147 1.00 89.94 99 ASP A N 1
ATOM 798 C CA . ASP A 1 99 ? -14.263 0.684 8.351 1.00 89.94 99 ASP A CA 1
ATOM 799 C C . ASP A 1 99 ? -13.383 -0.073 9.354 1.00 89.94 99 ASP A C 1
ATOM 801 O O . ASP A 1 99 ? -13.845 -0.971 10.061 1.00 89.94 99 ASP A O 1
ATOM 805 N N . ILE A 1 100 ? -12.086 0.250 9.367 1.00 91.31 100 ILE A N 1
ATOM 806 C CA . ILE A 1 100 ? -11.106 -0.400 10.242 1.00 91.31 100 ILE A CA 1
ATOM 807 C C . ILE A 1 100 ? -10.342 0.621 11.084 1.00 91.31 100 ILE A C 1
ATOM 809 O O . ILE A 1 100 ? -9.941 1.689 10.610 1.00 91.31 100 ILE A O 1
ATOM 813 N N . ASP A 1 101 ? -10.105 0.242 12.334 1.00 92.38 101 ASP A N 1
ATOM 814 C CA . ASP A 1 101 ? -9.129 0.864 13.218 1.00 92.38 101 ASP A CA 1
ATOM 815 C C . ASP A 1 101 ? -7.808 0.099 13.089 1.00 92.38 101 ASP A C 1
ATOM 817 O O . ASP A 1 101 ? -7.786 -1.130 13.162 1.00 92.38 101 ASP A O 1
ATOM 821 N N . VAL A 1 102 ? -6.710 0.821 12.881 1.00 91.50 102 VAL A N 1
ATOM 822 C CA . VAL A 1 102 ? -5.361 0.255 12.771 1.00 91.50 102 VAL A CA 1
ATOM 823 C C . VAL A 1 102 ? -4.554 0.613 14.011 1.00 91.50 102 VAL A C 1
ATOM 825 O O . VAL A 1 102 ? -4.579 1.751 14.481 1.00 91.50 102 VAL A O 1
ATOM 828 N N . ALA A 1 103 ? -3.824 -0.354 14.564 1.00 91.69 103 ALA A N 1
ATOM 829 C CA . ALA A 1 103 ? -3.065 -0.177 15.802 1.00 91.69 103 ALA A CA 1
ATOM 830 C C . ALA A 1 103 ? -1.676 0.450 15.580 1.00 91.69 103 ALA A C 1
ATOM 832 O O . ALA A 1 103 ? -1.110 1.039 16.507 1.00 91.69 103 ALA A O 1
ATOM 833 N N . TYR A 1 104 ? -1.120 0.313 14.372 1.00 88.94 104 TYR A N 1
ATOM 834 C CA . TYR A 1 104 ? 0.255 0.688 14.040 1.00 88.94 104 TYR A CA 1
ATOM 835 C C . TYR A 1 104 ? 0.336 1.804 12.989 1.00 88.94 104 TYR A C 1
ATOM 837 O O . TYR A 1 104 ? -0.479 1.834 12.071 1.00 88.94 104 TYR A O 1
ATOM 845 N N . PRO A 1 105 ? 1.311 2.734 13.106 1.00 85.44 105 PRO A N 1
ATOM 846 C CA . PRO A 1 105 ? 2.358 2.813 14.139 1.00 85.44 105 PRO A CA 1
ATOM 847 C C . PRO A 1 105 ? 1.842 3.425 15.452 1.00 85.44 105 PRO A C 1
ATOM 849 O O . PRO A 1 105 ? 2.497 3.351 16.490 1.00 85.44 105 PRO A O 1
ATOM 852 N N . VAL A 1 106 ? 0.682 4.063 15.371 1.00 89.50 106 VAL A N 1
ATOM 853 C CA . VAL A 1 106 ? -0.084 4.711 16.426 1.00 89.50 106 VAL A CA 1
ATOM 854 C C . VAL A 1 106 ? -1.544 4.367 16.130 1.00 89.50 106 VAL A C 1
ATOM 856 O O . VAL A 1 106 ? -1.878 4.317 14.952 1.00 89.50 106 VAL A O 1
ATOM 859 N N . PRO A 1 107 ? -2.413 4.132 17.121 1.00 91.88 107 PRO A N 1
ATOM 860 C CA . PRO A 1 107 ? -3.823 3.854 16.860 1.00 91.88 107 PRO A CA 1
ATOM 861 C C . PRO A 1 107 ? -4.539 4.993 16.116 1.00 91.88 107 PRO A C 1
ATOM 863 O O . PRO A 1 107 ? -4.467 6.140 16.559 1.00 91.88 107 PRO A O 1
ATOM 866 N N . HIS A 1 108 ? -5.214 4.684 15.005 1.00 93.12 108 HIS A N 1
ATOM 867 C CA . HIS A 1 108 ? -6.017 5.625 14.205 1.00 93.12 108 HIS A CA 1
ATOM 868 C C . HIS A 1 108 ? -6.966 4.878 13.243 1.00 93.12 108 HIS A C 1
ATOM 870 O O . HIS A 1 108 ? -6.928 3.651 13.160 1.00 93.12 108 HIS A O 1
ATOM 876 N N . LYS A 1 109 ? -7.821 5.610 12.519 1.00 95.06 109 LYS A N 1
ATOM 877 C CA . LYS A 1 109 ? -8.648 5.073 11.423 1.00 95.06 109 LYS A CA 1
ATOM 878 C C . LYS A 1 109 ? -7.850 4.992 10.124 1.00 95.06 109 LYS A C 1
ATOM 880 O O . LYS A 1 109 ? -6.933 5.780 9.945 1.00 95.06 109 LYS A O 1
ATOM 885 N N . LEU A 1 110 ? -8.218 4.088 9.214 1.00 94.94 110 LEU A N 1
ATOM 886 C CA . LEU A 1 110 ? -7.589 3.976 7.890 1.00 94.94 110 LEU A CA 1
ATOM 887 C C . LEU A 1 110 ? -7.653 5.297 7.100 1.00 94.94 110 LEU A C 1
ATOM 889 O O . LEU A 1 110 ? -8.721 5.897 6.961 1.00 94.94 110 LEU A O 1
ATOM 893 N N . ARG A 1 111 ? -6.524 5.701 6.508 1.00 95.31 111 ARG A N 1
ATOM 894 C CA . ARG A 1 111 ? -6.368 6.959 5.761 1.00 95.31 111 ARG A CA 1
ATOM 895 C C . ARG A 1 111 ? -5.952 6.713 4.320 1.00 95.31 111 ARG A C 1
ATOM 897 O O . ARG A 1 111 ? -5.029 5.939 4.049 1.00 95.31 111 ARG A O 1
ATOM 904 N N . ARG A 1 112 ? -6.568 7.442 3.385 1.00 95.25 112 ARG A N 1
ATOM 905 C CA . ARG A 1 112 ? -6.193 7.440 1.959 1.00 95.25 112 ARG A CA 1
ATOM 906 C C . ARG A 1 112 ? -6.305 8.832 1.368 1.00 95.25 112 ARG A C 1
ATOM 908 O O . ARG A 1 112 ? -7.367 9.447 1.407 1.00 95.25 112 ARG A O 1
ATOM 915 N N . ARG A 1 113 ? -5.226 9.281 0.727 1.00 95.56 113 ARG A N 1
ATOM 916 C CA . ARG A 1 113 ? -5.143 10.590 0.077 1.00 95.56 113 ARG A CA 1
ATOM 917 C C . ARG A 1 113 ? -4.413 10.484 -1.253 1.00 95.56 113 ARG A C 1
ATOM 919 O O . ARG A 1 113 ? -3.195 10.305 -1.295 1.00 95.56 113 ARG A O 1
ATOM 926 N N . TYR A 1 114 ? -5.143 10.650 -2.345 1.00 96.19 114 TYR A N 1
ATOM 927 C CA . TYR A 1 114 ? -4.571 10.467 -3.668 1.00 96.19 114 TYR A CA 1
ATOM 928 C C . TYR A 1 114 ? -3.417 11.447 -3.940 1.00 96.19 114 TYR A C 1
ATOM 930 O O . TYR A 1 114 ? -3.568 12.665 -3.861 1.00 96.19 114 TYR A O 1
ATOM 938 N N . THR A 1 115 ? -2.243 10.908 -4.276 1.00 95.06 115 THR A N 1
ATOM 939 C CA . THR A 1 115 ? -1.008 11.673 -4.495 1.00 95.06 115 THR A CA 1
ATOM 940 C C . THR A 1 115 ? -0.406 11.333 -5.868 1.00 95.06 115 THR A C 1
ATOM 942 O O . THR A 1 115 ? 0.479 10.484 -5.963 1.00 95.06 115 THR A O 1
ATOM 945 N N . PRO A 1 116 ? -0.836 11.989 -6.965 1.00 96.06 116 PRO A N 1
ATOM 946 C CA . PRO A 1 116 ? -0.471 11.596 -8.335 1.00 96.06 116 PRO A CA 1
ATOM 947 C C . PRO A 1 116 ? 1.015 11.765 -8.691 1.00 96.06 116 PRO A C 1
ATOM 949 O O . PRO A 1 116 ? 1.489 11.142 -9.644 1.00 96.06 116 PRO A O 1
ATOM 952 N N . PHE A 1 117 ? 1.753 12.593 -7.945 1.00 96.56 117 PHE A N 1
ATOM 953 C CA . PHE A 1 117 ? 3.180 12.880 -8.149 1.00 96.56 117 PHE A CA 1
ATOM 954 C C . PHE A 1 117 ? 3.970 12.702 -6.839 1.00 96.56 117 PHE A C 1
ATOM 956 O O . PHE A 1 117 ? 4.409 13.685 -6.239 1.00 96.56 117 PHE A O 1
ATOM 963 N N . PRO A 1 118 ? 4.140 11.464 -6.343 1.00 93.38 118 PRO A N 1
ATOM 964 C CA . PRO A 1 118 ? 4.631 11.247 -4.984 1.00 93.38 118 PRO A CA 1
ATOM 965 C C . PRO A 1 118 ? 6.166 11.238 -4.853 1.00 93.38 118 PRO A C 1
ATOM 967 O O . PRO A 1 118 ? 6.707 11.210 -3.746 1.00 93.38 118 PRO A O 1
ATOM 970 N N . PHE A 1 119 ? 6.913 11.231 -5.960 1.00 92.94 119 PHE A N 1
ATOM 971 C CA . PHE A 1 119 ? 8.359 11.008 -5.927 1.00 92.94 119 PHE A CA 1
ATOM 972 C C . PHE A 1 119 ? 9.138 12.292 -5.616 1.00 92.94 119 PHE A C 1
ATOM 974 O O . PHE A 1 119 ? 9.404 13.096 -6.505 1.00 92.94 119 PHE A O 1
ATOM 981 N N . ARG A 1 120 ? 9.619 12.453 -4.374 1.00 86.69 120 ARG A N 1
ATOM 982 C CA . ARG A 1 120 ? 10.413 13.634 -3.958 1.00 86.69 120 ARG A CA 1
ATOM 983 C C . ARG A 1 120 ? 11.629 13.921 -4.852 1.00 86.69 120 ARG A C 1
ATOM 985 O O . ARG A 1 120 ? 11.931 15.075 -5.124 1.00 86.69 120 ARG A O 1
ATOM 992 N N . GLY A 1 121 ? 12.322 12.877 -5.316 1.00 87.81 121 GLY A N 1
ATOM 993 C CA . GLY A 1 121 ? 13.480 13.006 -6.211 1.00 87.81 121 GLY A CA 1
ATOM 994 C C . GLY A 1 121 ? 13.128 13.180 -7.693 1.00 87.81 121 GLY A C 1
ATOM 995 O O . GLY A 1 121 ? 14.022 13.408 -8.503 1.00 87.81 121 GLY A O 1
ATOM 996 N N . ASN A 1 122 ? 11.851 13.046 -8.063 1.00 92.50 122 ASN A N 1
ATOM 997 C CA . ASN A 1 122 ? 11.371 13.191 -9.435 1.00 92.50 122 ASN A CA 1
ATOM 998 C C . ASN A 1 122 ? 9.927 13.739 -9.448 1.00 92.50 122 ASN A C 1
ATOM 1000 O O . ASN A 1 122 ? 8.994 13.017 -9.805 1.00 92.50 122 ASN A O 1
ATOM 1004 N N . PRO A 1 123 ? 9.722 15.007 -9.046 1.00 92.56 123 PRO A N 1
ATOM 1005 C CA . PRO A 1 123 ? 8.390 15.559 -8.779 1.00 92.56 123 PRO A CA 1
ATOM 1006 C C . PRO A 1 123 ? 7.504 15.681 -10.026 1.00 92.56 123 PRO A C 1
ATOM 1008 O O . PRO A 1 123 ? 6.291 15.796 -9.908 1.00 92.56 123 PRO A O 1
ATOM 1011 N N . ASN A 1 124 ? 8.089 15.626 -11.226 1.00 95.69 124 ASN A N 1
ATOM 1012 C CA . ASN A 1 124 ? 7.343 15.673 -12.485 1.00 95.69 124 ASN A CA 1
ATOM 1013 C C . ASN A 1 124 ? 6.928 14.279 -12.985 1.00 95.69 124 ASN A C 1
ATOM 1015 O O . ASN A 1 124 ? 6.190 14.169 -13.965 1.00 95.69 124 ASN A O 1
ATOM 1019 N N . ARG A 1 125 ? 7.409 13.197 -12.357 1.00 96.19 125 ARG A N 1
ATOM 1020 C CA . ARG A 1 125 ? 7.029 11.831 -12.726 1.00 96.19 125 ARG A CA 1
ATOM 1021 C C . ARG A 1 125 ? 5.709 11.478 -12.050 1.00 96.19 125 ARG A C 1
ATOM 1023 O O . ARG A 1 125 ? 5.632 11.387 -10.830 1.00 96.19 125 ARG A O 1
ATOM 1030 N N . SER A 1 126 ? 4.683 11.236 -12.859 1.00 96.69 126 SER A N 1
ATOM 1031 C CA . SER A 1 126 ? 3.403 10.737 -12.360 1.00 96.69 126 SER A CA 1
ATOM 1032 C C . SER A 1 126 ? 3.519 9.279 -11.905 1.00 96.69 126 SER A C 1
ATOM 1034 O O . SER A 1 126 ? 4.183 8.479 -12.569 1.00 96.69 126 SER A O 1
ATOM 1036 N N . ALA A 1 127 ? 2.841 8.912 -10.817 1.00 95.88 127 ALA A N 1
ATOM 1037 C CA . ALA A 1 127 ? 2.775 7.539 -10.323 1.00 95.88 127 ALA A CA 1
ATOM 1038 C C . ALA A 1 127 ? 2.193 6.575 -11.371 1.00 95.88 127 ALA A C 1
ATOM 1040 O O . ALA A 1 127 ? 2.812 5.558 -11.666 1.00 95.88 127 ALA A O 1
ATOM 1041 N N . VAL A 1 128 ? 1.076 6.928 -12.023 1.00 96.06 128 VAL A N 1
ATOM 1042 C CA . VAL A 1 128 ? 0.423 6.058 -13.028 1.00 96.06 128 VAL A CA 1
ATOM 1043 C C . VAL A 1 128 ? 1.302 5.754 -14.240 1.00 96.06 128 VAL A C 1
ATOM 1045 O O . VAL A 1 128 ? 1.158 4.721 -14.892 1.00 96.06 128 VAL A O 1
ATOM 1048 N N . SER A 1 129 ? 2.280 6.622 -14.516 1.00 95.88 129 SER A N 1
ATOM 1049 C CA . SER A 1 129 ? 3.213 6.425 -15.624 1.00 95.88 129 SER A CA 1
ATOM 1050 C C . SER A 1 129 ? 4.221 5.295 -15.396 1.00 95.88 129 SER A C 1
ATOM 1052 O O . SER A 1 129 ? 4.921 4.939 -16.337 1.00 95.88 129 SER A O 1
ATOM 1054 N N . THR A 1 130 ? 4.331 4.728 -14.186 1.00 95.25 130 THR A N 1
ATOM 1055 C CA . THR A 1 130 ? 5.301 3.659 -13.878 1.00 95.25 130 THR A CA 1
ATOM 1056 C C . THR A 1 130 ? 4.741 2.242 -14.021 1.00 95.25 130 THR A C 1
ATOM 1058 O O . THR A 1 130 ? 5.525 1.300 -14.031 1.00 95.25 130 THR A O 1
ATOM 1061 N N . PHE A 1 131 ? 3.423 2.071 -14.171 1.00 94.44 131 PHE A N 1
ATOM 1062 C CA . PHE A 1 131 ? 2.763 0.759 -14.304 1.00 94.44 131 PHE A CA 1
ATOM 1063 C C . PHE A 1 131 ? 1.772 0.697 -15.468 1.00 94.44 131 PHE A C 1
ATOM 1065 O O . PHE A 1 131 ? 0.798 -0.055 -15.448 1.00 94.44 131 PHE A O 1
ATOM 1072 N N . THR A 1 132 ? 2.027 1.474 -16.520 1.00 95.50 132 THR A N 1
ATOM 1073 C CA . THR A 1 132 ? 1.287 1.317 -17.776 1.00 95.50 132 THR A CA 1
ATOM 1074 C C . THR A 1 132 ? 1.515 -0.082 -18.367 1.00 95.50 132 THR A C 1
ATOM 1076 O O . THR A 1 132 ? 2.541 -0.709 -18.081 1.00 95.50 132 THR A O 1
ATOM 1079 N N . PRO A 1 133 ? 0.640 -0.577 -19.262 1.00 94.31 133 PRO A N 1
ATOM 1080 C CA . PRO A 1 133 ? 0.884 -1.841 -19.955 1.00 94.31 133 PRO A CA 1
ATOM 1081 C C . PRO A 1 133 ? 2.262 -1.912 -20.630 1.00 94.31 133 PRO A C 1
ATOM 1083 O O . PRO A 1 133 ? 2.884 -2.970 -20.627 1.00 94.31 133 PRO A O 1
ATOM 1086 N N . ALA A 1 134 ? 2.772 -0.792 -21.156 1.00 95.31 134 ALA A N 1
ATOM 1087 C CA . ALA A 1 134 ? 4.107 -0.724 -21.745 1.00 95.31 134 ALA A CA 1
ATOM 1088 C C . ALA A 1 134 ? 5.220 -0.924 -20.700 1.00 95.31 134 ALA A C 1
ATOM 1090 O O . ALA A 1 134 ? 6.148 -1.692 -20.938 1.00 95.31 134 ALA A O 1
ATOM 1091 N N . GLU A 1 135 ? 5.106 -0.300 -19.527 1.00 95.94 135 GLU A N 1
ATOM 1092 C CA . GLU A 1 135 ? 6.053 -0.478 -18.414 1.00 95.94 135 GLU A CA 1
ATOM 1093 C C . GLU A 1 135 ? 6.042 -1.918 -17.882 1.00 95.94 135 GLU A C 1
ATOM 1095 O O . GLU A 1 135 ? 7.094 -2.489 -17.593 1.00 95.94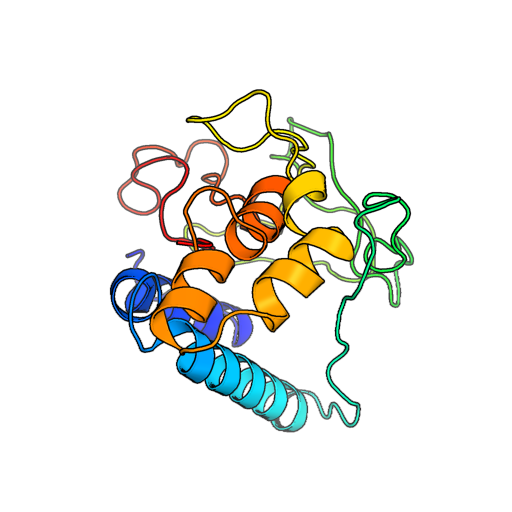 135 GLU A O 1
ATOM 1100 N N . VAL A 1 136 ? 4.863 -2.549 -17.831 1.00 94.75 136 VAL A N 1
ATOM 1101 C CA . VAL A 1 136 ? 4.738 -3.973 -17.492 1.00 94.75 136 VAL A CA 1
ATOM 1102 C C . VAL A 1 136 ? 5.451 -4.844 -18.530 1.00 94.75 136 VAL A C 1
ATOM 1104 O O . VAL A 1 136 ? 6.165 -5.766 -18.151 1.00 94.75 136 VAL A O 1
ATOM 1107 N N . GLN A 1 137 ? 5.347 -4.542 -19.829 1.00 96.31 137 GLN A N 1
ATOM 1108 C CA . GLN A 1 137 ? 6.114 -5.269 -20.852 1.00 96.31 137 GLN A CA 1
ATOM 1109 C C . GLN A 1 137 ? 7.629 -5.083 -20.687 1.00 96.31 137 GLN A C 1
ATOM 1111 O O . GLN A 1 137 ? 8.384 -6.038 -20.866 1.00 96.31 137 GLN A O 1
ATOM 1116 N N . VAL A 1 138 ? 8.097 -3.890 -20.303 1.00 97.19 138 VAL A N 1
ATOM 1117 C CA . VAL A 1 138 ? 9.523 -3.671 -20.000 1.00 97.19 138 VAL A CA 1
ATOM 1118 C C . VAL A 1 138 ? 9.978 -4.545 -18.829 1.00 97.19 138 VAL A C 1
ATOM 1120 O O . VAL A 1 138 ? 11.065 -5.123 -18.899 1.00 97.19 138 VAL A O 1
ATOM 1123 N N . LEU A 1 139 ? 9.160 -4.666 -17.778 1.00 96.69 139 LEU A N 1
ATOM 1124 C CA . LEU A 1 139 ? 9.430 -5.553 -16.645 1.00 96.69 139 LEU A CA 1
ATOM 1125 C C . LEU A 1 139 ? 9.459 -7.031 -17.073 1.00 96.69 139 LEU A C 1
ATOM 1127 O O . LEU A 1 139 ? 10.391 -7.752 -16.729 1.00 96.69 139 LEU A O 1
ATOM 1131 N N . LEU A 1 140 ? 8.469 -7.486 -17.844 1.00 96.88 140 LEU A N 1
ATOM 1132 C CA . LEU A 1 140 ? 8.374 -8.884 -18.287 1.00 96.88 140 LEU A CA 1
ATOM 1133 C C . LEU A 1 140 ? 9.501 -9.291 -19.248 1.00 96.88 140 LEU A C 1
ATOM 1135 O O . LEU A 1 140 ? 9.830 -10.470 -19.335 1.00 96.88 140 LEU A O 1
ATOM 1139 N N . ASN A 1 141 ? 10.125 -8.326 -19.927 1.00 98.12 141 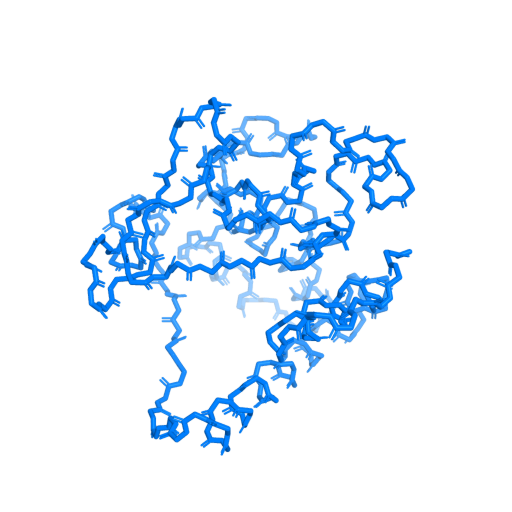ASN A N 1
ATOM 1140 C CA . ASN A 1 141 ? 11.272 -8.556 -20.806 1.00 98.12 141 ASN A CA 1
ATOM 1141 C C . ASN A 1 141 ? 12.622 -8.621 -20.066 1.00 98.12 141 ASN A C 1
ATOM 1143 O O . ASN A 1 141 ? 13.661 -8.792 -20.709 1.00 98.12 141 ASN A O 1
ATOM 1147 N N . LYS A 1 142 ? 12.654 -8.465 -18.736 1.00 98.06 142 LYS A N 1
ATOM 1148 C CA . LYS A 1 142 ? 13.880 -8.661 -17.948 1.00 98.06 142 LYS A CA 1
ATOM 1149 C C . LYS A 1 142 ? 14.259 -10.143 -17.937 1.00 98.06 142 LYS A C 1
ATOM 1151 O O . LYS A 1 142 ? 13.416 -11.012 -17.745 1.00 98.06 142 LYS A O 1
ATOM 1156 N N . THR A 1 143 ? 15.537 -10.433 -18.156 1.00 97.69 143 THR A N 1
ATOM 1157 C CA . THR A 1 143 ? 16.025 -11.803 -18.398 1.00 97.69 143 THR A CA 1
ATOM 1158 C C . THR A 1 143 ? 16.557 -12.507 -17.155 1.00 97.69 143 THR A C 1
ATOM 1160 O O . THR A 1 143 ? 16.864 -13.695 -17.207 1.00 97.69 143 THR A O 1
ATOM 1163 N N . ASP A 1 144 ? 16.699 -11.788 -16.046 1.00 97.50 144 ASP A N 1
ATOM 1164 C CA . ASP A 1 144 ? 17.220 -12.311 -14.790 1.00 97.50 144 ASP A CA 1
ATOM 1165 C C . ASP A 1 144 ? 16.467 -11.717 -13.596 1.00 97.50 144 ASP A C 1
ATOM 1167 O O . ASP A 1 144 ? 15.851 -10.654 -13.682 1.00 97.50 144 ASP A O 1
ATOM 1171 N N . TYR A 1 145 ? 16.517 -12.424 -12.468 1.00 96.38 145 TYR A N 1
ATOM 1172 C CA . TYR A 1 145 ? 15.784 -12.040 -11.265 1.00 96.38 145 TYR A CA 1
ATOM 1173 C C . TYR A 1 145 ? 16.206 -10.671 -10.721 1.00 96.38 145 TYR A C 1
ATOM 1175 O O . TYR A 1 145 ? 15.353 -9.898 -10.293 1.00 96.38 145 TYR A O 1
ATOM 1183 N N . VAL A 1 146 ? 17.504 -10.356 -10.749 1.00 96.56 146 VAL A N 1
ATOM 1184 C CA . VAL A 1 146 ? 18.035 -9.121 -10.159 1.00 96.56 146 VAL A CA 1
ATOM 1185 C C . VAL A 1 146 ? 17.562 -7.914 -10.963 1.00 96.56 146 VAL A C 1
ATOM 1187 O O . VAL A 1 146 ? 17.097 -6.937 -10.380 1.00 96.56 146 VAL A O 1
ATOM 1190 N N . SER A 1 147 ? 17.616 -7.979 -12.295 1.00 97.44 147 SER A N 1
ATOM 1191 C CA . SER A 1 147 ? 17.112 -6.903 -13.152 1.00 97.44 147 SER A CA 1
ATOM 1192 C C . SER A 1 147 ? 15.585 -6.793 -13.127 1.00 97.44 147 SER A C 1
ATOM 1194 O O . SER A 1 147 ? 15.066 -5.677 -13.197 1.00 97.44 147 SER A O 1
ATOM 1196 N N . PHE A 1 148 ? 14.862 -7.909 -12.974 1.00 97.94 148 PHE A N 1
ATOM 1197 C CA . PHE A 1 148 ? 13.411 -7.918 -12.780 1.00 97.94 148 PHE A CA 1
ATOM 1198 C C . PHE A 1 148 ? 13.014 -7.236 -11.465 1.00 97.94 148 PHE A C 1
ATOM 1200 O O . PHE A 1 148 ? 12.291 -6.241 -11.480 1.00 97.94 148 PHE A O 1
ATOM 1207 N N . GLN A 1 149 ? 13.527 -7.722 -10.331 1.00 96.88 149 GLN A N 1
ATOM 1208 C CA . GLN A 1 149 ? 13.240 -7.168 -9.007 1.00 96.88 149 GLN A CA 1
ATOM 1209 C C . GLN A 1 149 ? 13.685 -5.705 -8.920 1.00 96.88 149 GLN A C 1
ATOM 1211 O O . GLN A 1 149 ? 12.910 -4.850 -8.500 1.00 96.88 149 GLN A O 1
ATOM 1216 N N . GLY A 1 150 ? 14.898 -5.396 -9.388 1.00 96.19 150 GLY A N 1
ATOM 1217 C CA . GLY A 1 150 ? 15.436 -4.039 -9.368 1.00 96.19 150 GLY A CA 1
ATOM 1218 C C . GLY A 1 150 ? 14.601 -3.047 -10.179 1.00 96.19 150 GLY A C 1
ATOM 1219 O O . GLY A 1 150 ? 14.491 -1.892 -9.784 1.00 96.19 150 GLY A O 1
ATOM 1220 N N . TYR A 1 151 ? 13.972 -3.474 -11.279 1.00 96.81 151 TYR A N 1
ATOM 1221 C CA . TYR A 1 151 ? 13.022 -2.638 -12.021 1.00 96.81 151 TYR A CA 1
ATOM 1222 C C . TYR A 1 151 ? 11.686 -2.493 -11.287 1.00 96.81 151 TYR A C 1
ATOM 1224 O O . TYR A 1 151 ? 11.093 -1.415 -11.275 1.00 96.81 151 TYR A O 1
ATOM 1232 N N . PHE A 1 152 ? 11.216 -3.584 -10.682 1.00 96.12 152 PHE A N 1
ATOM 1233 C CA . PHE A 1 152 ? 9.914 -3.653 -10.034 1.00 96.12 152 PHE A CA 1
ATOM 1234 C C . PHE A 1 152 ? 9.842 -2.823 -8.745 1.00 96.12 152 PHE A C 1
ATOM 1236 O O . PHE A 1 152 ? 8.831 -2.165 -8.518 1.00 96.12 152 PHE A O 1
ATOM 1243 N N . GLU A 1 153 ? 10.920 -2.820 -7.955 1.00 94.44 153 GLU A N 1
ATOM 1244 C CA . GLU A 1 153 ? 10.989 -2.295 -6.582 1.00 94.44 153 GLU A CA 1
ATOM 1245 C C . GLU A 1 153 ? 11.849 -1.016 -6.448 1.00 94.44 153 GLU A C 1
ATOM 1247 O O . GLU A 1 153 ? 12.117 -0.521 -5.352 1.00 94.44 153 GLU A O 1
ATOM 1252 N N . ALA A 1 154 ? 12.319 -0.434 -7.559 1.00 93.12 154 ALA A N 1
ATOM 1253 C CA . ALA A 1 154 ? 13.117 0.793 -7.493 1.00 93.12 154 ALA A CA 1
ATOM 1254 C C . ALA A 1 154 ? 12.368 1.924 -6.760 1.00 93.12 154 ALA A C 1
ATOM 1256 O O . ALA A 1 154 ? 11.138 1.980 -6.738 1.00 93.12 154 ALA A O 1
ATOM 1257 N N . ARG A 1 155 ? 13.105 2.913 -6.240 1.00 89.88 155 ARG A N 1
ATOM 1258 C CA . ARG A 1 155 ? 12.509 4.089 -5.571 1.00 89.88 155 ARG A CA 1
ATOM 1259 C C . ARG A 1 155 ? 11.446 4.796 -6.416 1.00 89.88 155 ARG A C 1
ATOM 1261 O O . ARG A 1 155 ? 10.453 5.270 -5.874 1.00 89.88 155 ARG A O 1
ATOM 1268 N N . VAL A 1 156 ? 11.646 4.849 -7.732 1.00 93.38 156 VAL A N 1
ATOM 1269 C CA . VAL A 1 156 ? 10.665 5.334 -8.712 1.00 93.38 156 VAL A CA 1
ATOM 1270 C C . VAL A 1 156 ? 10.309 4.161 -9.623 1.00 93.38 156 VAL A C 1
ATOM 1272 O O . VAL A 1 156 ? 10.962 3.948 -10.641 1.00 93.38 156 VAL A O 1
ATOM 1275 N N . SER A 1 157 ? 9.320 3.368 -9.222 1.00 93.56 157 SER A N 1
ATOM 1276 C CA . SER A 1 157 ? 8.894 2.145 -9.914 1.00 93.56 157 SER A CA 1
ATOM 1277 C C . SER A 1 157 ? 7.385 1.952 -9.798 1.00 93.56 157 SER A C 1
ATOM 1279 O O . SER A 1 157 ? 6.682 2.792 -9.237 1.00 93.56 157 SER A O 1
ATOM 1281 N N . MET A 1 158 ? 6.869 0.853 -10.343 1.00 93.69 158 MET A N 1
ATOM 1282 C CA . MET A 1 158 ? 5.469 0.469 -10.166 1.00 93.69 158 MET A CA 1
ATOM 1283 C C . MET A 1 158 ? 5.130 0.077 -8.726 1.00 93.69 158 MET A C 1
ATOM 1285 O O . MET A 1 158 ? 4.085 0.496 -8.239 1.00 93.69 158 MET A O 1
ATOM 1289 N N . HIS A 1 159 ? 6.003 -0.657 -8.025 1.00 94.25 159 HIS A N 1
ATOM 1290 C CA . HIS A 1 159 ? 5.735 -1.038 -6.638 1.00 94.25 159 HIS A CA 1
ATOM 1291 C C . HIS A 1 159 ? 5.662 0.204 -5.743 1.00 94.25 159 HIS A C 1
ATOM 1293 O O . HIS A 1 159 ? 4.649 0.437 -5.083 1.00 94.25 159 HIS A O 1
ATOM 1299 N N . SER A 1 160 ? 6.678 1.072 -5.808 1.00 92.44 160 SER A N 1
ATOM 1300 C CA . SER A 1 160 ? 6.688 2.296 -5.004 1.00 92.44 160 SER A CA 1
ATOM 1301 C C . SER A 1 160 ? 5.591 3.283 -5.400 1.00 92.44 160 SER A C 1
ATOM 1303 O O . SER A 1 160 ? 5.031 3.945 -4.531 1.00 92.44 160 SER A O 1
ATOM 1305 N N . ALA A 1 161 ? 5.236 3.370 -6.687 1.00 93.81 161 ALA A N 1
ATOM 1306 C CA . ALA A 1 161 ? 4.149 4.227 -7.155 1.00 93.81 161 ALA A CA 1
ATOM 1307 C C . ALA A 1 161 ? 2.812 3.884 -6.506 1.00 93.81 161 ALA A C 1
ATOM 1309 O O . ALA A 1 161 ? 2.123 4.789 -6.049 1.00 93.81 161 ALA A O 1
ATOM 1310 N N . ILE A 1 162 ? 2.444 2.600 -6.493 1.00 92.69 162 ILE A N 1
ATOM 1311 C CA . ILE A 1 162 ? 1.137 2.153 -6.010 1.00 92.69 162 ILE A CA 1
ATOM 1312 C C . ILE A 1 162 ? 0.977 2.497 -4.528 1.00 92.69 162 ILE A C 1
ATOM 1314 O O . ILE A 1 162 ? -0.003 3.140 -4.164 1.00 92.69 162 ILE A O 1
ATOM 1318 N N . HIS A 1 163 ? 1.974 2.175 -3.701 1.00 93.12 163 HIS A N 1
ATOM 1319 C CA . HIS A 1 163 ? 1.998 2.572 -2.292 1.00 93.12 163 HIS A CA 1
ATOM 1320 C C . HIS A 1 163 ? 1.901 4.091 -2.127 1.00 93.12 163 HIS A C 1
ATOM 1322 O O . HIS A 1 163 ? 0.963 4.608 -1.522 1.00 93.12 163 HIS A O 1
ATOM 1328 N N . LEU A 1 164 ? 2.848 4.827 -2.714 1.00 93.19 164 LEU A N 1
ATOM 1329 C CA . LEU A 1 164 ? 2.984 6.251 -2.435 1.00 93.19 164 LEU A CA 1
ATOM 1330 C C . LEU A 1 164 ? 1.820 7.088 -2.976 1.00 93.19 164 LEU A C 1
ATOM 1332 O O . LEU A 1 164 ? 1.461 8.085 -2.352 1.00 93.19 164 LEU A O 1
ATOM 1336 N N . MET A 1 165 ? 1.215 6.708 -4.109 1.00 94.19 165 MET A N 1
ATOM 1337 C CA . MET A 1 165 ? 0.079 7.460 -4.647 1.00 94.19 165 MET A CA 1
ATOM 1338 C C . MET A 1 165 ? -1.205 7.249 -3.853 1.00 94.19 165 MET A C 1
ATOM 1340 O O . MET A 1 165 ? -2.081 8.109 -3.921 1.00 94.19 165 MET A O 1
ATOM 1344 N N . MET A 1 166 ? -1.337 6.138 -3.122 1.00 92.88 166 MET A N 1
ATOM 1345 C CA . MET A 1 166 ? -2.493 5.943 -2.247 1.00 92.88 166 MET A CA 1
ATOM 1346 C C . MET A 1 166 ? -2.511 6.954 -1.088 1.00 92.88 166 MET A C 1
ATOM 1348 O O . MET A 1 166 ? -3.579 7.245 -0.548 1.00 92.88 166 MET A O 1
ATOM 1352 N N . GLY A 1 167 ? -1.346 7.519 -0.740 1.00 92.62 167 GLY A N 1
ATOM 1353 C CA . GLY A 1 167 ? -1.188 8.437 0.385 1.00 92.62 167 GLY A CA 1
ATOM 1354 C C . GLY A 1 167 ? -1.632 7.815 1.706 1.00 92.62 167 GLY A C 1
ATOM 1355 O O . GLY A 1 167 ? -1.770 6.595 1.807 1.00 92.62 167 GLY A O 1
ATOM 1356 N N . GLY A 1 168 ? -1.828 8.657 2.724 1.00 92.88 168 GLY A N 1
ATOM 1357 C CA . GLY A 1 168 ? -2.213 8.201 4.062 1.00 92.88 168 GLY A CA 1
ATOM 1358 C C . GLY A 1 168 ? -1.300 7.077 4.552 1.00 92.88 168 GLY A C 1
ATOM 1359 O O . GLY A 1 168 ? -0.072 7.209 4.513 1.00 92.88 168 GLY A O 1
ATOM 1360 N N . ASP A 1 169 ? -1.906 5.956 4.931 1.00 92.25 169 ASP A N 1
ATOM 1361 C CA . ASP A 1 169 ? -1.192 4.803 5.474 1.00 92.25 169 ASP A CA 1
ATOM 1362 C C . ASP A 1 169 ? -0.258 4.165 4.454 1.00 92.25 169 ASP A C 1
ATOM 1364 O O . ASP A 1 169 ? 0.953 4.171 4.660 1.00 92.25 169 ASP A O 1
ATOM 1368 N N . MET A 1 170 ? -0.779 3.726 3.304 1.00 90.88 170 MET A N 1
ATOM 1369 C CA . MET A 1 170 ? 0.019 3.119 2.223 1.00 90.88 170 MET A CA 1
ATOM 1370 C C . MET A 1 170 ? 1.083 4.070 1.660 1.00 90.88 170 MET A C 1
ATOM 1372 O O . MET A 1 170 ? 2.124 3.630 1.171 1.00 90.88 170 MET A O 1
ATOM 1376 N N . GLY A 1 171 ? 0.843 5.378 1.769 1.00 90.94 171 GLY A N 1
ATOM 1377 C CA . GLY A 1 171 ? 1.790 6.425 1.418 1.00 90.94 171 GLY A CA 1
ATOM 1378 C C . GLY A 1 171 ? 2.880 6.672 2.454 1.00 90.94 171 GLY A C 1
ATOM 1379 O O . GLY A 1 171 ? 3.689 7.576 2.251 1.00 90.94 171 GLY A O 1
ATOM 1380 N N . THR A 1 172 ? 2.936 5.896 3.541 1.00 86.62 172 THR A N 1
ATOM 1381 C CA . THR A 1 172 ? 3.897 6.032 4.651 1.00 86.62 172 THR A CA 1
ATOM 1382 C C . THR A 1 172 ? 3.872 7.394 5.340 1.00 86.62 172 THR A C 1
ATOM 1384 O O . THR A 1 172 ? 4.896 7.884 5.819 1.00 86.62 172 THR A O 1
ATOM 1387 N N . ILE A 1 173 ? 2.704 8.031 5.378 1.00 89.81 173 ILE A N 1
ATOM 1388 C CA . ILE A 1 173 ? 2.516 9.313 6.055 1.00 89.81 173 ILE A CA 1
ATOM 1389 C C . ILE A 1 173 ? 2.230 9.041 7.529 1.00 89.81 173 ILE A C 1
ATOM 1391 O O . ILE A 1 173 ? 1.406 8.187 7.854 1.00 89.81 173 ILE A O 1
ATOM 1395 N N . CYS A 1 174 ? 2.903 9.745 8.435 1.00 90.44 174 CYS A N 1
ATOM 1396 C CA . CYS A 1 174 ? 2.619 9.621 9.861 1.00 90.44 174 CYS A CA 1
ATOM 1397 C C . CYS A 1 174 ? 1.173 10.057 10.154 1.00 90.44 174 CYS A C 1
ATOM 1399 O O . CYS A 1 174 ? 0.697 11.012 9.536 1.00 90.44 174 CYS A O 1
ATOM 1401 N N . PRO A 1 175 ? 0.467 9.409 11.097 1.00 92.31 175 PRO A N 1
ATOM 1402 C CA . PRO A 1 175 ? -0.745 9.974 11.685 1.00 92.31 175 PRO A CA 1
ATOM 1403 C C . PRO A 1 175 ? -0.547 11.430 12.123 1.00 92.31 175 PRO A C 1
ATOM 1405 O O . PRO A 1 175 ? 0.537 11.822 12.580 1.00 92.31 175 PRO A O 1
ATOM 1408 N N . ALA A 1 176 ? -1.579 12.256 11.953 1.00 92.25 176 ALA A N 1
ATOM 1409 C CA . ALA A 1 176 ? -1.517 13.676 12.271 1.00 92.25 176 ALA A CA 1
ATOM 1410 C C . ALA A 1 176 ? -0.997 13.907 13.700 1.00 92.25 176 ALA A C 1
ATOM 1412 O O . ALA A 1 176 ? -1.469 13.327 14.676 1.00 92.25 176 ALA A O 1
ATOM 1413 N N . GLY A 1 177 ? 0.018 14.765 13.823 1.00 91.69 177 GLY A N 1
ATOM 1414 C CA . GLY A 1 177 ? 0.641 15.089 15.109 1.00 91.69 177 GLY A CA 1
ATOM 1415 C C . GLY A 1 177 ? 1.613 14.037 15.658 1.00 91.69 177 GLY A C 1
ATOM 1416 O O . GLY A 1 177 ? 2.184 14.268 16.722 1.00 91.69 177 GLY A O 1
ATOM 1417 N N . THR A 1 178 ? 1.863 12.920 14.960 1.00 91.44 178 THR A N 1
ATOM 1418 C CA . THR A 1 178 ? 2.783 11.870 15.444 1.00 91.44 178 THR A CA 1
ATOM 1419 C C . THR A 1 178 ? 4.165 11.901 14.796 1.00 91.44 178 THR A C 1
ATOM 1421 O O . THR A 1 178 ? 5.034 11.120 15.185 1.00 91.44 178 THR A O 1
ATOM 1424 N N . SER A 1 179 ? 4.388 12.773 13.814 1.00 90.88 179 SER A N 1
ATOM 1425 C CA . SER A 1 179 ? 5.690 12.944 13.158 1.00 90.88 179 SER A CA 1
ATOM 1426 C C . SER A 1 179 ? 6.762 13.406 14.152 1.00 90.88 179 SER A C 1
ATOM 1428 O O . SER A 1 179 ? 6.530 14.318 14.946 1.00 90.88 179 SER A O 1
ATOM 1430 N N . GLY A 1 180 ? 7.939 12.779 14.129 1.00 88.31 180 GLY A N 1
ATOM 1431 C CA . GLY A 1 180 ? 9.036 13.060 15.065 1.00 88.31 180 GLY A CA 1
ATOM 1432 C C . GLY A 1 180 ? 8.914 12.363 16.425 1.00 88.31 180 GLY A C 1
ATOM 1433 O O . GLY A 1 180 ? 9.739 12.594 17.310 1.00 88.31 180 GLY A O 1
ATOM 1434 N N . THR A 1 181 ? 7.913 11.501 16.614 1.00 89.56 181 THR A N 1
ATOM 1435 C CA . THR A 1 181 ? 7.777 10.681 17.828 1.00 89.56 181 THR A CA 1
ATOM 1436 C C . THR A 1 181 ? 8.598 9.394 17.730 1.00 89.56 181 THR A C 1
ATOM 1438 O O . THR A 1 181 ? 9.054 9.005 16.659 1.00 89.56 181 THR A O 1
ATOM 1441 N N . ALA A 1 182 ? 8.749 8.665 18.840 1.00 85.62 182 ALA A N 1
ATOM 1442 C CA . ALA A 1 182 ? 9.420 7.362 18.827 1.00 85.62 182 ALA A CA 1
ATOM 1443 C C . ALA A 1 182 ? 8.722 6.322 17.921 1.00 85.62 182 ALA A C 1
ATOM 1445 O O . ALA A 1 182 ? 9.384 5.436 17.381 1.00 85.62 182 ALA A O 1
ATOM 1446 N N . ASN A 1 183 ? 7.400 6.442 17.744 1.00 83.19 183 ASN A N 1
ATOM 1447 C CA . ASN A 1 183 ? 6.594 5.502 16.963 1.00 83.19 183 ASN A CA 1
ATOM 1448 C C . ASN A 1 183 ? 6.483 5.902 15.484 1.00 83.19 183 ASN A C 1
ATOM 1450 O O . ASN A 1 183 ? 6.351 5.022 14.638 1.00 83.19 183 ASN A O 1
ATOM 1454 N N . CYS A 1 184 ? 6.592 7.197 15.167 1.00 86.62 184 CYS A N 1
ATOM 1455 C CA . CYS A 1 184 ? 6.689 7.701 13.797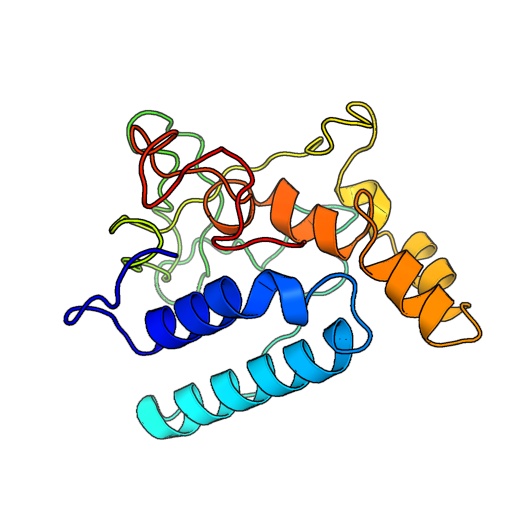 1.00 86.62 184 CYS A CA 1
ATOM 1456 C C . CYS A 1 184 ? 7.792 8.775 13.704 1.00 86.62 184 CYS A C 1
ATOM 1458 O O . CYS A 1 184 ? 7.511 9.974 13.762 1.00 86.62 184 CYS A O 1
ATOM 1460 N N . PRO A 1 185 ? 9.072 8.369 13.620 1.00 84.31 185 PRO A N 1
ATOM 1461 C CA . PRO A 1 185 ? 10.203 9.290 13.753 1.00 84.31 185 PRO A CA 1
ATOM 1462 C C . PRO A 1 185 ? 10.352 10.255 12.574 1.00 84.31 185 PRO A C 1
ATOM 1464 O O . PRO A 1 185 ? 10.928 11.328 12.735 1.00 84.31 185 PRO A O 1
ATOM 1467 N N . ALA A 1 186 ? 9.839 9.893 11.399 1.00 83.50 186 ALA A N 1
ATOM 1468 C CA . ALA A 1 186 ? 9.822 10.744 10.219 1.00 83.50 186 ALA A CA 1
ATOM 1469 C C . ALA A 1 186 ? 8.695 10.329 9.267 1.00 83.50 186 ALA A C 1
ATOM 1471 O O . ALA A 1 186 ? 8.332 9.153 9.206 1.00 83.50 186 ALA A O 1
ATOM 1472 N N . GLU A 1 187 ? 8.208 11.283 8.472 1.00 83.88 187 GLU A N 1
ATOM 1473 C CA . GLU A 1 187 ? 7.397 10.976 7.292 1.00 83.88 187 GLU A CA 1
ATOM 1474 C C . GLU A 1 187 ? 8.144 10.031 6.354 1.00 83.88 187 GLU A C 1
ATOM 1476 O O . GLU A 1 187 ? 9.363 10.145 6.187 1.00 83.88 187 GLU A O 1
ATOM 1481 N N . LEU A 1 188 ? 7.397 9.172 5.668 1.00 75.75 188 LEU A N 1
ATOM 1482 C CA . LEU A 1 188 ? 7.931 8.153 4.770 1.00 75.75 188 LEU A CA 1
ATOM 1483 C C . LEU A 1 188 ? 8.820 7.120 5.479 1.00 75.75 188 LEU A C 1
ATOM 1485 O O . LEU A 1 188 ? 9.804 6.643 4.915 1.00 75.75 188 LEU A O 1
ATOM 1489 N N . SER A 1 189 ? 8.496 6.811 6.738 1.00 66.56 189 SER A N 1
ATOM 1490 C CA . SER A 1 189 ? 9.132 5.733 7.500 1.00 66.56 189 SER A CA 1
ATOM 1491 C C . SER A 1 189 ? 8.341 4.422 7.399 1.00 66.56 189 SER A C 1
ATOM 1493 O O . SER A 1 189 ? 7.200 4.392 6.938 1.00 66.56 189 SER A O 1
ATOM 1495 N N . ALA A 1 190 ? 8.985 3.316 7.782 1.00 58.97 190 ALA A N 1
ATOM 1496 C CA . ALA A 1 190 ? 8.595 1.938 7.480 1.00 58.97 190 ALA A CA 1
ATOM 1497 C C . ALA A 1 190 ? 7.342 1.405 8.208 1.00 58.97 190 ALA A C 1
ATOM 1499 O O . ALA A 1 190 ? 7.393 0.346 8.828 1.00 58.97 190 ALA A O 1
ATOM 1500 N N . THR A 1 191 ? 6.211 2.110 8.146 1.00 58.72 191 THR A N 1
ATOM 1501 C CA . THR A 1 191 ? 4.941 1.625 8.706 1.00 58.72 191 THR A CA 1
ATOM 1502 C C . THR A 1 191 ? 4.133 0.801 7.697 1.00 58.72 191 THR A C 1
ATOM 1504 O O . THR A 1 191 ? 3.767 -0.335 7.961 1.00 58.72 191 THR A O 1
ATOM 1507 N N . PHE A 1 192 ? 3.944 1.322 6.486 1.00 58.25 192 PHE A N 1
ATOM 1508 C CA . PHE A 1 192 ? 3.313 0.605 5.365 1.00 58.25 192 PHE A CA 1
ATOM 1509 C C . PHE A 1 192 ? 4.161 0.756 4.100 1.00 58.25 192 PHE A C 1
ATOM 1511 O O . PHE A 1 192 ? 3.660 0.962 2.992 1.00 58.25 192 PHE A O 1
ATOM 1518 N N . SER A 1 193 ? 5.481 0.758 4.304 1.00 57.56 193 SER A N 1
ATOM 1519 C CA . SER A 1 193 ? 6.412 1.200 3.277 1.00 57.56 193 SER A CA 1
ATOM 1520 C C . SER A 1 193 ? 6.483 0.267 2.099 1.00 57.56 193 SER A C 1
ATOM 1522 O O . SER A 1 193 ? 6.548 -0.944 2.260 1.00 57.56 193 SER A O 1
ATOM 1524 N N . ALA A 1 194 ? 6.535 0.893 0.930 1.00 55.25 194 ALA A N 1
ATOM 1525 C CA . ALA A 1 194 ? 6.887 0.261 -0.323 1.00 55.25 194 ALA A CA 1
ATOM 1526 C C . ALA A 1 194 ? 8.365 -0.146 -0.388 1.00 55.25 194 ALA A C 1
ATOM 1528 O O . ALA A 1 194 ? 8.781 -0.644 -1.423 1.00 55.25 194 ALA A O 1
ATOM 1529 N N . ASN A 1 195 ? 9.183 0.277 0.589 1.00 53.09 195 ASN A N 1
ATOM 1530 C CA . ASN A 1 195 ? 10.642 0.333 0.492 1.00 53.09 195 ASN A CA 1
ATOM 1531 C C . ASN A 1 195 ? 11.324 0.700 1.817 1.00 53.09 195 ASN A C 1
ATOM 1533 O O . ASN A 1 195 ? 10.949 1.744 2.403 1.00 53.09 195 ASN A O 1
#

Foldseek 3Di:
DADDDPPADPVQVLLVVQLVCVVVQAPDPNVVVVVVVSVVVVVVCCCVVVVDPDDDDDDDACLVPVQPDQQQAQDLPAHPHHWAPPVVQPGATPGYVPWDWHPPLHTHTFHFHADQQQQPVCRPDGLSVQRHPVNVVVLVPDDDDSSNSCQCLPSRHNLQSVQCRRPDQSVQADDPPCDCPPSHNHRQHRSNHSD

Organism: NCBI:txid456999